Protein AF-A0A433CWS9-F1 (afdb_monomer_lite)

Sequence (230 aa):
MAASTSSQQPSAPAFSLLNARRPSETFERGSFDNNIDDYREEPTAFSFIAPYENLNWWEKSYIVDWLVGIVLLALGSIIQNIPPPERDFDAKDLDISHPKRGSSVPGSLLWFLATVIPIGVFVLYNFFDTIGKCIYTRERIERNKLFGLRTHDLHNACLGWFVSITLTKVITNTFKVAVGRMRPDFLDRCKLSLITQYCTGDESAIIDGRKSFPSDGIRRFHVPRSLSRD

pLDDT: mean 71.61, std 19.96, range [29.62, 96.5]

InterPro domains:
  IPR036938 Phosphatidic acid phosphatase type 2/haloperoxidase superfamily [SSF48317] (110-216)
  IPR043216 Phosphatidic acid phosphatases-like [PTHR10165] (60-215)

Secondary structure (DSSP, 8-state):
--------------------------------------------TT--S---TT--TT-HHHHHHHHHHHHHHHHHHHHHHSPPPP----TT-GGG-PPPPPPSS-HHHHHHHHHHHHHHHHHHHHHHHHHHHHHH--S---HHHHHHHHHHHHHHHHHHHHHHHHHHHHHHHHHHHHH-PPPTTHHHHHTB-TTT--B-S-HHHHHHHT--TT----------GGGS--

Foldseek 3Di:
DDDDDDDDDDDDDDDDDDDDDDDDDDDPPDDDPPDPPDDDDDPPVPPPPPPCPPPPLDDVVLVVLVVLLVVLLVLLVVLLPDQADDDDDDPPDQQQADADDDDPDDPVNVVVCLPCVQLVVLVVVLVVVVVVCVVPDPDPDVVVVVVSVSVSVSSVSVSVSSSVVSNVSNVLSCCQRVVQDFHSNQCNQQVADPVPRGRPHDPVSNSVRRRCPPPDDPPPPPPPPPPPPD

Radius of gyration: 42.51 Å; chains: 1; bounding box: 126×57×119 Å

Organism: NCBI:txid994334

Structure (mmCIF, N/CA/C/O backbone):
data_AF-A0A433CWS9-F1
#
_entry.id   AF-A0A433CWS9-F1
#
loop_
_atom_site.group_PDB
_atom_site.id
_atom_site.type_symbol
_atom_site.label_atom_id
_atom_site.label_alt_id
_atom_site.label_comp_id
_atom_site.label_asym_id
_atom_site.label_entity_id
_atom_site.label_seq_id
_atom_site.pdbx_PDB_ins_code
_atom_site.Cartn_x
_atom_site.Cartn_y
_atom_site.Cartn_z
_atom_site.occupancy
_atom_site.B_iso_or_equiv
_atom_site.auth_seq_id
_atom_site.auth_comp_id
_atom_site.auth_asym_id
_atom_site.auth_atom_id
_atom_site.pdbx_PDB_model_num
ATOM 1 N N . MET A 1 1 ? 100.193 -43.729 -72.784 1.00 38.16 1 MET A N 1
ATOM 2 C CA . MET A 1 1 ? 100.840 -42.404 -72.870 1.00 38.16 1 MET A CA 1
ATOM 3 C C . MET A 1 1 ? 100.519 -41.658 -71.581 1.00 38.16 1 MET A C 1
ATOM 5 O O . MET A 1 1 ? 99.341 -41.466 -71.337 1.00 38.16 1 MET A O 1
ATOM 9 N N . ALA A 1 2 ? 101.560 -41.396 -70.769 1.00 37.97 2 ALA A N 1
ATOM 10 C CA . ALA A 1 2 ? 101.657 -40.553 -69.553 1.00 37.97 2 ALA A CA 1
ATOM 11 C C . ALA A 1 2 ? 100.468 -40.601 -68.558 1.00 37.97 2 ALA A C 1
ATOM 13 O O . ALA A 1 2 ? 99.414 -40.062 -68.851 1.00 37.97 2 ALA A O 1
ATOM 14 N N . ALA A 1 3 ? 100.485 -41.249 -67.388 1.00 29.66 3 ALA A N 1
ATOM 15 C CA . ALA A 1 3 ? 101.465 -41.350 -66.295 1.00 29.66 3 ALA A CA 1
ATOM 16 C C . ALA A 1 3 ? 101.879 -40.004 -65.662 1.00 29.66 3 ALA A C 1
ATOM 18 O O . ALA A 1 3 ? 102.861 -39.400 -66.082 1.00 29.66 3 ALA A O 1
ATOM 19 N N . SER A 1 4 ? 101.182 -39.610 -64.590 1.00 34.72 4 SER A N 1
ATOM 20 C CA . SER A 1 4 ? 101.791 -38.987 -63.406 1.00 34.72 4 SER A CA 1
ATOM 21 C C . SER A 1 4 ? 100.910 -39.191 -62.161 1.00 34.72 4 SER A C 1
ATOM 23 O O . SER A 1 4 ? 99.709 -38.939 -62.145 1.00 34.72 4 SER A O 1
ATOM 25 N N . THR A 1 5 ? 101.552 -39.731 -61.130 1.00 33.78 5 THR A N 1
ATOM 26 C CA . THR A 1 5 ? 101.073 -40.135 -59.799 1.00 33.78 5 THR A CA 1
ATOM 27 C C . THR A 1 5 ? 101.690 -39.238 -58.726 1.00 33.78 5 THR A C 1
ATOM 29 O O . THR A 1 5 ? 102.865 -38.908 -58.860 1.00 33.78 5 THR A O 1
ATOM 32 N N . SER A 1 6 ? 100.955 -38.938 -57.645 1.00 31.03 6 SER A N 1
ATOM 33 C CA . SER A 1 6 ? 101.435 -38.587 -56.279 1.00 31.03 6 SER A CA 1
ATOM 34 C C . SER A 1 6 ? 100.209 -38.098 -55.473 1.00 31.03 6 SER A C 1
ATOM 36 O O . SER A 1 6 ? 99.567 -37.144 -55.892 1.00 31.03 6 SER A O 1
ATOM 38 N N . SER A 1 7 ? 99.590 -38.840 -54.541 1.00 32.81 7 SER A N 1
ATOM 39 C CA . SER A 1 7 ? 99.961 -39.268 -53.170 1.00 32.81 7 SER A CA 1
ATOM 40 C C . SER A 1 7 ? 100.194 -38.137 -52.149 1.00 32.81 7 SER A C 1
ATOM 42 O O . SER A 1 7 ? 101.249 -37.520 -52.198 1.00 32.81 7 SER A O 1
ATOM 44 N N . GLN A 1 8 ? 99.262 -37.954 -51.191 1.00 32.00 8 GLN A N 1
ATOM 45 C CA . GLN A 1 8 ? 99.454 -37.944 -49.711 1.00 32.00 8 GLN A CA 1
ATOM 46 C C . GLN A 1 8 ? 98.464 -37.041 -48.929 1.00 32.00 8 GLN A C 1
ATOM 48 O O . GLN A 1 8 ? 98.416 -35.830 -49.101 1.00 32.00 8 GLN A O 1
ATOM 53 N N . GLN A 1 9 ? 97.729 -37.667 -47.999 1.00 29.62 9 GLN A N 1
ATOM 54 C CA . GLN A 1 9 ? 97.195 -37.113 -46.729 1.00 29.62 9 GLN A CA 1
ATOM 55 C C . GLN A 1 9 ? 98.333 -37.216 -45.665 1.00 29.62 9 GLN A C 1
ATOM 57 O O . GLN A 1 9 ? 99.247 -37.998 -45.946 1.00 29.62 9 GLN A O 1
ATOM 62 N N . PRO A 1 10 ? 98.337 -36.587 -44.452 1.00 40.38 10 PRO A N 1
ATOM 63 C CA . PRO A 1 10 ? 97.220 -36.001 -43.685 1.00 40.38 10 PRO A CA 1
ATOM 64 C C . PRO A 1 10 ? 97.525 -34.710 -42.865 1.00 40.38 10 PRO A C 1
ATOM 66 O O . PRO A 1 10 ? 98.673 -34.336 -42.663 1.00 40.38 10 PRO A O 1
ATOM 69 N N . SER A 1 11 ? 96.493 -34.056 -42.311 1.00 32.41 11 SER A N 1
ATOM 70 C CA . SER A 1 11 ? 96.473 -33.479 -40.940 1.00 32.41 11 SER A CA 1
ATOM 71 C C . SER A 1 11 ? 95.182 -32.684 -40.693 1.00 32.41 11 SER A C 1
ATOM 73 O O . SER A 1 11 ? 94.829 -31.785 -41.448 1.00 32.41 11 SER A O 1
ATOM 75 N N . ALA A 1 12 ? 94.460 -33.040 -39.629 1.00 31.33 12 ALA A N 1
ATOM 76 C CA . ALA A 1 12 ? 93.429 -32.198 -39.018 1.00 31.33 12 ALA A CA 1
ATOM 77 C C . ALA A 1 12 ? 94.112 -31.036 -38.255 1.00 31.33 12 ALA A C 1
ATOM 79 O O . ALA A 1 12 ? 95.238 -31.227 -37.788 1.00 31.33 12 ALA A O 1
ATOM 80 N N . PRO A 1 13 ? 93.467 -29.863 -38.093 1.00 38.34 13 PRO A N 1
ATOM 81 C CA . PRO A 1 13 ? 92.487 -29.735 -37.014 1.00 38.34 13 PRO A CA 1
ATOM 82 C C . PRO A 1 13 ? 91.227 -28.909 -37.351 1.00 38.34 13 PRO A C 1
ATOM 84 O O . PRO A 1 13 ? 91.262 -27.903 -38.044 1.00 38.34 13 PRO A O 1
ATOM 87 N N . ALA A 1 14 ? 90.121 -29.400 -36.791 1.00 33.66 14 ALA A N 1
ATOM 88 C CA . ALA A 1 14 ? 89.083 -28.715 -36.020 1.00 33.66 14 ALA A CA 1
ATOM 89 C C . ALA A 1 14 ? 88.523 -27.330 -36.435 1.00 33.66 14 ALA A C 1
ATOM 91 O O . ALA A 1 14 ? 89.229 -26.338 -36.560 1.00 33.66 14 ALA A O 1
ATOM 92 N N . PHE A 1 15 ? 87.183 -27.291 -36.389 1.00 34.28 15 PHE A N 1
ATOM 93 C CA . PHE A 1 15 ? 86.284 -26.139 -36.258 1.00 34.28 15 PHE A CA 1
ATOM 94 C C . PHE A 1 15 ? 86.061 -25.256 -37.489 1.00 34.28 15 PHE A C 1
ATOM 96 O O . PHE A 1 15 ? 86.734 -24.253 -37.686 1.00 34.28 15 PHE A O 1
ATOM 103 N N . SER A 1 16 ? 84.980 -25.546 -38.223 1.00 36.97 16 SER A N 1
ATOM 104 C CA . SER A 1 16 ? 84.007 -24.538 -38.674 1.00 36.97 16 SER A CA 1
ATOM 105 C C . SER A 1 16 ? 82.714 -25.221 -39.124 1.00 36.97 16 SER A C 1
ATOM 107 O O . SER A 1 16 ? 82.711 -26.103 -39.977 1.00 36.97 16 SER A O 1
ATOM 109 N N . LEU A 1 17 ? 81.625 -24.825 -38.473 1.00 48.00 17 LEU A N 1
ATOM 110 C CA . LEU A 1 17 ? 80.242 -25.227 -38.702 1.00 48.00 17 LEU A CA 1
ATOM 111 C C . LEU A 1 17 ? 79.801 -24.863 -40.124 1.00 48.00 17 LEU A C 1
ATOM 113 O O . LEU A 1 17 ? 79.965 -23.705 -40.488 1.00 48.00 17 LEU A O 1
ATOM 117 N N . LEU A 1 18 ? 79.196 -25.796 -40.873 1.00 40.28 18 LEU A N 1
ATOM 118 C CA . LEU A 1 18 ? 78.150 -25.523 -41.876 1.00 40.28 18 LEU A CA 1
ATOM 119 C C . LEU A 1 18 ? 77.613 -26.820 -42.518 1.00 40.28 18 LEU A C 1
ATOM 121 O O . LEU A 1 18 ? 78.354 -27.608 -43.092 1.00 40.28 18 LEU A O 1
ATOM 125 N N . ASN A 1 19 ? 76.286 -26.965 -42.455 1.00 41.25 19 ASN A N 1
ATOM 126 C CA . ASN A 1 19 ? 75.398 -27.641 -43.409 1.00 41.25 19 ASN A CA 1
ATOM 127 C C . ASN A 1 19 ? 75.649 -29.107 -43.829 1.00 41.25 19 ASN A C 1
ATOM 129 O O . ASN A 1 19 ? 76.306 -29.394 -44.826 1.00 41.25 19 ASN A O 1
ATOM 133 N N . ALA A 1 20 ? 74.877 -30.014 -43.218 1.00 35.31 20 ALA A N 1
ATOM 134 C CA . ALA A 1 20 ? 74.312 -31.192 -43.887 1.00 35.31 20 ALA A CA 1
ATOM 135 C C . ALA A 1 20 ? 72.903 -31.456 -43.305 1.00 35.31 20 ALA A C 1
ATOM 137 O O . ALA A 1 20 ? 72.762 -31.743 -42.124 1.00 35.31 20 ALA A O 1
ATOM 138 N N . ARG A 1 21 ? 71.833 -31.097 -44.026 1.00 36.31 21 ARG A N 1
ATOM 139 C CA . ARG A 1 21 ? 71.090 -31.910 -45.013 1.00 36.31 21 ARG A CA 1
ATOM 140 C C . ARG A 1 21 ? 69.919 -32.683 -44.372 1.00 36.31 21 ARG A C 1
ATOM 142 O O . ARG A 1 21 ? 70.131 -33.699 -43.722 1.00 36.31 21 ARG A O 1
ATOM 149 N N . ARG A 1 22 ? 68.679 -32.289 -44.694 1.00 34.53 22 ARG A N 1
ATOM 150 C CA . ARG A 1 22 ? 67.635 -33.230 -45.147 1.00 34.53 22 ARG A CA 1
ATOM 151 C C . ARG A 1 22 ? 66.573 -32.516 -46.009 1.00 34.53 22 ARG A C 1
ATOM 153 O O . ARG A 1 22 ? 66.332 -31.333 -45.784 1.00 34.53 22 ARG A O 1
ATOM 160 N N . PRO A 1 23 ? 66.026 -33.200 -47.029 1.00 35.81 23 PRO A N 1
ATOM 161 C CA . PRO A 1 23 ? 65.180 -32.618 -48.065 1.00 35.81 23 PRO A CA 1
ATOM 162 C C . PRO A 1 23 ? 63.754 -32.410 -47.547 1.00 35.81 23 PRO A C 1
ATOM 164 O O . PRO A 1 23 ? 63.220 -33.260 -46.838 1.00 35.81 23 PRO A O 1
ATOM 167 N N . SER A 1 24 ? 63.144 -31.281 -47.900 1.00 39.00 24 SER A N 1
ATOM 168 C CA . SER A 1 24 ? 61.727 -31.018 -47.656 1.00 39.00 24 SER A CA 1
ATOM 169 C C . SER A 1 24 ? 60.891 -31.847 -48.627 1.00 39.00 24 SER A C 1
ATOM 171 O O . SER A 1 24 ? 60.864 -31.557 -49.824 1.00 39.00 24 SER A O 1
ATOM 173 N N . GLU A 1 25 ? 60.230 -32.879 -48.113 1.00 39.88 25 GLU A N 1
ATOM 174 C CA . GLU A 1 25 ? 59.147 -33.555 -48.818 1.00 39.88 25 GLU A CA 1
ATOM 175 C C . GLU A 1 25 ? 58.009 -32.559 -49.078 1.00 39.88 25 GLU A C 1
ATOM 177 O O . GLU A 1 25 ? 57.522 -31.869 -48.180 1.00 39.88 25 GLU A O 1
ATOM 182 N N . THR A 1 26 ? 57.607 -32.469 -50.340 1.00 40.03 26 THR A N 1
ATOM 183 C CA . THR A 1 26 ? 56.374 -31.834 -50.795 1.00 40.03 26 THR A CA 1
ATOM 184 C C . THR A 1 26 ? 55.184 -32.626 -50.259 1.00 40.03 26 THR A C 1
ATOM 186 O O . THR A 1 26 ? 54.844 -33.673 -50.804 1.00 40.03 26 THR A O 1
ATOM 189 N N . PHE A 1 27 ? 54.565 -32.142 -49.181 1.00 35.34 27 PHE A N 1
ATOM 190 C CA . PHE A 1 27 ? 53.296 -32.667 -48.684 1.00 35.34 27 PHE A CA 1
ATOM 191 C C . PHE A 1 27 ? 52.149 -32.011 -49.460 1.00 35.34 27 PHE A C 1
ATOM 193 O O . PHE A 1 27 ? 51.874 -30.817 -49.316 1.00 35.34 27 PHE A O 1
ATOM 200 N N . GLU A 1 28 ? 51.540 -32.811 -50.332 1.00 43.94 28 GLU A N 1
ATOM 201 C CA . GLU A 1 28 ? 50.282 -32.559 -51.031 1.00 43.94 28 GLU A CA 1
ATOM 202 C C . GLU A 1 28 ? 49.252 -31.911 -50.091 1.00 43.94 28 GLU A C 1
ATOM 204 O O . GLU A 1 28 ? 48.935 -32.431 -49.019 1.00 43.94 28 GLU A O 1
ATOM 209 N N . ARG A 1 29 ? 48.718 -30.753 -50.492 1.00 37.34 29 ARG A N 1
ATOM 210 C CA . ARG A 1 29 ? 47.666 -30.035 -49.768 1.00 37.34 29 ARG A CA 1
ATOM 211 C C . ARG A 1 29 ? 46.344 -30.777 -49.978 1.00 37.34 29 ARG A C 1
ATOM 213 O O . ARG A 1 29 ? 45.546 -30.402 -50.831 1.00 37.34 29 ARG A O 1
ATOM 220 N N . GLY A 1 30 ?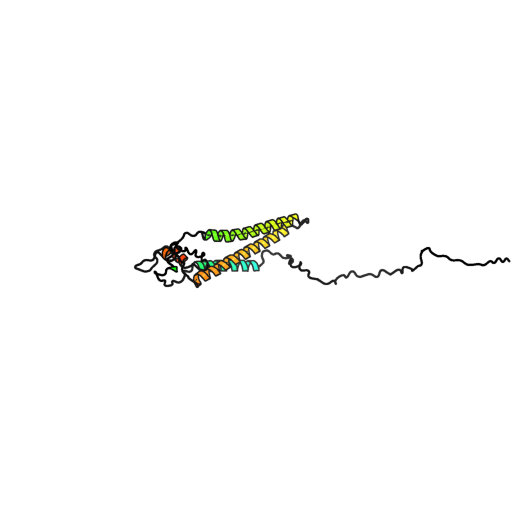 46.146 -31.848 -49.211 1.00 33.56 30 GLY A N 1
ATOM 221 C CA . GLY A 1 30 ? 44.849 -32.490 -49.051 1.00 33.56 30 GLY A CA 1
ATOM 222 C C . GLY A 1 30 ? 43.823 -31.448 -48.611 1.00 33.56 30 GLY A C 1
ATOM 223 O O . GLY A 1 30 ? 44.061 -30.690 -47.670 1.00 33.56 30 GLY A O 1
ATOM 224 N N . SER A 1 31 ? 42.723 -31.372 -49.355 1.00 45.28 31 SER A N 1
ATOM 225 C CA . SER A 1 31 ? 41.547 -30.570 -49.040 1.00 45.28 31 SER A CA 1
ATOM 226 C C . SER A 1 31 ? 41.100 -30.899 -47.613 1.00 45.28 31 SER A C 1
ATOM 228 O O . SER A 1 31 ? 40.671 -32.015 -47.341 1.00 45.28 31 SER A O 1
ATOM 230 N N . PHE A 1 32 ? 41.302 -29.960 -46.688 1.00 39.81 32 PHE A N 1
ATOM 231 C CA . PHE A 1 32 ? 40.793 -30.065 -45.328 1.00 39.81 32 PHE A CA 1
ATOM 232 C C . PHE A 1 32 ? 39.424 -29.400 -45.339 1.00 39.81 32 PHE A C 1
ATOM 234 O O . PHE A 1 32 ? 39.320 -28.184 -45.518 1.00 39.81 32 PHE A O 1
ATOM 241 N N . ASP A 1 33 ? 38.387 -30.226 -45.256 1.00 44.78 33 ASP A N 1
ATOM 242 C CA . ASP A 1 33 ? 37.006 -29.789 -45.136 1.00 44.78 33 ASP A CA 1
ATOM 243 C C . ASP A 1 33 ? 36.881 -28.802 -43.969 1.00 44.78 33 ASP A C 1
ATOM 245 O O . ASP A 1 33 ? 37.243 -29.101 -42.829 1.00 44.78 33 ASP A O 1
ATOM 249 N N . ASN A 1 34 ? 36.368 -27.603 -44.252 1.00 43.31 34 ASN A N 1
ATOM 250 C CA . ASN A 1 34 ? 36.035 -26.605 -43.240 1.00 43.31 34 ASN A CA 1
ATOM 251 C C . ASN A 1 34 ? 34.748 -27.027 -42.520 1.00 43.31 34 ASN A C 1
ATOM 253 O O . ASN A 1 34 ? 33.695 -26.431 -42.725 1.00 43.31 34 ASN A O 1
ATOM 257 N N . ASN A 1 35 ? 34.837 -28.071 -41.702 1.00 42.62 35 ASN A N 1
ATOM 258 C CA . ASN A 1 35 ? 33.802 -28.458 -40.754 1.00 42.62 35 ASN A CA 1
ATOM 259 C C . ASN A 1 35 ? 34.400 -28.351 -39.346 1.00 42.62 35 ASN A C 1
ATOM 261 O O . ASN A 1 35 ? 34.874 -29.324 -38.766 1.00 42.62 35 ASN A O 1
ATOM 265 N N . ILE A 1 36 ? 34.448 -27.119 -38.833 1.00 46.59 36 ILE A N 1
ATOM 266 C CA . 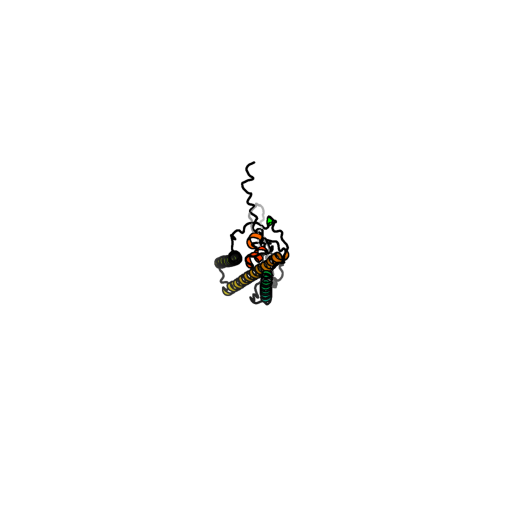ILE A 1 36 ? 34.738 -26.827 -37.424 1.00 46.59 36 ILE A CA 1
ATOM 267 C C . ILE A 1 36 ? 33.385 -26.571 -36.755 1.00 46.59 36 ILE A C 1
ATOM 269 O O . ILE A 1 36 ? 33.050 -25.449 -36.400 1.00 46.59 36 ILE A O 1
ATOM 273 N N . ASP A 1 37 ? 32.610 -27.644 -36.632 1.00 49.09 37 ASP A N 1
ATOM 274 C CA . ASP A 1 37 ? 31.426 -27.744 -35.779 1.00 49.09 37 ASP A CA 1
ATOM 275 C C . ASP A 1 37 ? 31.705 -28.817 -34.714 1.00 49.09 37 ASP A C 1
ATOM 277 O O . ASP A 1 37 ? 31.034 -29.840 -34.686 1.00 49.09 37 ASP A O 1
ATOM 281 N N . ASP A 1 38 ? 32.741 -28.653 -33.881 1.00 49.12 38 ASP A N 1
ATOM 282 C CA . ASP A 1 38 ? 32.867 -29.424 -32.628 1.00 49.12 38 ASP A CA 1
ATOM 283 C C . ASP A 1 38 ? 33.957 -28.861 -31.698 1.00 49.12 38 ASP A C 1
ATOM 285 O O . ASP A 1 38 ? 35.051 -29.410 -31.598 1.00 49.12 38 ASP A O 1
ATOM 289 N N . TYR A 1 39 ? 33.672 -27.766 -30.987 1.00 45.81 39 TYR A N 1
ATOM 290 C CA . TYR A 1 39 ? 34.368 -27.464 -29.728 1.00 45.81 39 TYR A CA 1
ATOM 291 C C . TYR A 1 39 ? 33.386 -26.894 -28.699 1.00 45.81 39 TYR A C 1
ATOM 293 O O . TYR A 1 39 ? 33.289 -25.691 -28.488 1.00 45.81 39 TYR A O 1
ATOM 301 N N . ARG A 1 40 ? 32.648 -27.822 -28.082 1.00 42.03 40 ARG A N 1
ATOM 302 C CA . ARG A 1 40 ? 32.360 -27.910 -26.639 1.00 42.03 40 ARG A CA 1
ATOM 303 C C . ARG A 1 40 ? 32.183 -26.582 -25.883 1.00 42.03 40 ARG A C 1
ATOM 305 O O . ARG A 1 40 ? 33.145 -25.955 -25.449 1.00 42.03 40 ARG A O 1
ATOM 312 N N . GLU A 1 41 ? 30.917 -26.266 -25.628 1.00 49.69 41 GLU A N 1
ATOM 313 C CA . GLU A 1 41 ? 30.448 -25.293 -24.642 1.00 49.69 41 GLU A CA 1
ATOM 314 C C . GLU A 1 41 ? 31.116 -25.482 -23.264 1.00 49.69 41 GLU A C 1
ATOM 316 O O . GLU A 1 41 ? 30.925 -26.502 -22.600 1.00 49.69 41 GLU A O 1
ATOM 321 N N . GLU A 1 42 ? 31.844 -24.468 -22.793 1.00 42.94 42 GLU A N 1
ATOM 322 C CA . GLU A 1 42 ? 31.930 -24.166 -21.361 1.00 42.94 42 GLU A CA 1
ATOM 323 C C . GLU A 1 42 ? 30.973 -22.998 -21.077 1.00 42.94 42 GLU A C 1
ATOM 325 O O . GLU A 1 42 ? 31.197 -21.894 -21.588 1.00 42.94 42 GLU A O 1
ATOM 330 N N . PRO A 1 43 ? 29.921 -23.176 -20.255 1.00 45.81 43 PRO A N 1
ATOM 331 C CA . PRO A 1 43 ? 29.086 -22.069 -19.825 1.00 45.81 43 PRO A CA 1
ATOM 332 C C . PRO A 1 43 ? 29.849 -21.286 -18.752 1.00 45.81 43 PRO A C 1
ATOM 334 O O . PRO A 1 43 ? 29.622 -21.433 -17.551 1.00 45.81 43 PRO A O 1
ATOM 337 N N . THR A 1 44 ? 30.787 -20.438 -19.178 1.00 45.44 44 THR A N 1
ATOM 338 C CA . THR A 1 44 ? 31.241 -19.340 -18.323 1.00 45.44 44 THR A CA 1
ATOM 339 C C . THR A 1 44 ? 30.012 -18.493 -18.003 1.00 45.44 44 THR A C 1
ATOM 341 O O . THR A 1 44 ? 29.192 -18.214 -18.876 1.00 45.44 44 THR A O 1
ATOM 344 N N . ALA A 1 45 ? 29.840 -18.160 -16.725 1.00 46.47 45 ALA A N 1
ATOM 345 C CA . ALA A 1 45 ? 28.628 -17.648 -16.080 1.00 46.47 45 ALA A CA 1
ATOM 346 C C . ALA A 1 45 ? 28.103 -16.273 -16.578 1.00 46.47 45 ALA A C 1
ATOM 348 O O . ALA A 1 45 ? 27.450 -15.543 -15.835 1.00 46.47 45 ALA A O 1
ATOM 349 N N . PHE A 1 46 ? 28.386 -15.901 -17.826 1.00 46.59 46 PHE A N 1
ATOM 350 C CA . PHE A 1 46 ? 28.084 -14.625 -18.462 1.00 46.59 46 PHE A CA 1
ATOM 351 C C . PHE A 1 46 ? 26.981 -14.708 -19.540 1.00 46.59 46 PHE A C 1
ATOM 353 O O . PHE A 1 46 ? 26.679 -13.715 -20.192 1.00 46.59 46 PHE A O 1
ATOM 360 N N . SER A 1 47 ? 26.326 -15.859 -19.720 1.00 45.53 47 SER A N 1
ATOM 361 C CA . SER A 1 47 ? 25.203 -16.019 -20.663 1.00 45.53 47 SER A CA 1
ATOM 362 C C . SER A 1 47 ? 23.809 -15.929 -20.024 1.00 45.53 47 SER A C 1
ATOM 364 O O . SER A 1 47 ? 22.815 -16.213 -20.685 1.00 45.53 47 SER A O 1
ATOM 366 N N . PHE A 1 48 ? 23.678 -15.462 -18.774 1.00 47.34 48 PHE A N 1
ATOM 367 C CA . PHE A 1 48 ? 22.356 -15.240 -18.153 1.00 47.34 48 PHE A CA 1
ATOM 368 C C . PHE A 1 48 ? 21.568 -14.064 -18.772 1.00 47.34 48 PHE A C 1
ATOM 370 O O . PHE A 1 48 ? 20.451 -13.759 -18.359 1.00 47.34 48 PHE A O 1
ATOM 377 N N . ILE A 1 49 ? 22.116 -13.388 -19.781 1.00 51.47 49 ILE A N 1
ATOM 378 C CA . ILE A 1 49 ? 21.369 -12.399 -20.552 1.00 51.47 49 ILE A CA 1
ATOM 379 C C . ILE A 1 49 ? 20.548 -13.167 -21.589 1.00 51.47 49 ILE A C 1
ATOM 381 O O . ILE A 1 49 ? 21.018 -13.441 -22.692 1.00 51.47 49 ILE A O 1
ATOM 385 N N . ALA A 1 50 ? 19.329 -13.551 -21.206 1.00 51.03 50 ALA A N 1
ATOM 386 C CA . ALA A 1 50 ? 18.356 -14.136 -22.119 1.00 51.03 50 ALA A CA 1
ATOM 387 C C . ALA A 1 50 ? 18.259 -13.283 -23.406 1.00 51.03 50 ALA A C 1
ATOM 389 O O . ALA A 1 50 ? 18.154 -12.055 -23.309 1.00 51.03 50 ALA A O 1
ATOM 390 N N . PRO A 1 51 ? 18.289 -13.886 -24.610 1.00 49.34 51 PRO A N 1
ATOM 391 C CA . PRO A 1 51 ? 18.142 -13.139 -25.850 1.00 49.34 51 PRO A CA 1
ATOM 392 C C . PRO A 1 51 ? 16.740 -12.523 -25.899 1.00 49.34 51 PRO A C 1
ATOM 394 O O . PRO A 1 51 ? 15.736 -13.220 -26.031 1.00 49.34 51 PRO A O 1
ATOM 397 N N . TYR A 1 52 ? 16.664 -11.197 -25.787 1.00 57.56 52 TYR A N 1
ATOM 398 C CA . TYR A 1 52 ? 15.439 -10.391 -25.883 1.00 57.56 52 TYR A CA 1
ATOM 399 C C . TYR A 1 52 ? 14.881 -10.333 -27.320 1.00 57.56 52 TYR A C 1
ATOM 401 O O . TYR A 1 52 ? 14.540 -9.261 -27.823 1.00 57.56 52 TYR A O 1
ATOM 409 N N . GLU A 1 53 ? 14.864 -11.453 -28.039 1.00 58.47 53 GLU A N 1
ATOM 410 C CA . GLU A 1 53 ? 14.558 -11.469 -29.473 1.00 58.47 53 GLU A CA 1
ATOM 411 C C . GLU A 1 53 ? 13.066 -11.289 -29.771 1.00 58.47 53 GLU A C 1
ATOM 413 O O . GLU A 1 53 ? 12.723 -10.858 -30.865 1.00 58.47 53 GLU A O 1
ATOM 418 N N . ASN A 1 54 ? 12.191 -11.476 -28.777 1.00 55.09 54 ASN A N 1
ATOM 419 C CA . ASN A 1 54 ? 10.748 -11.256 -28.900 1.00 55.09 54 ASN A CA 1
ATOM 420 C C . ASN A 1 54 ? 10.199 -10.464 -27.705 1.00 55.09 54 ASN A C 1
ATOM 422 O O . ASN A 1 54 ? 9.372 -10.954 -26.943 1.00 55.09 54 ASN A O 1
ATOM 426 N N . LEU A 1 55 ? 10.676 -9.231 -27.514 1.00 60.06 55 LEU A N 1
ATOM 427 C CA . LEU A 1 55 ? 10.193 -8.336 -26.458 1.00 60.06 55 LEU A CA 1
ATOM 428 C C . LEU A 1 55 ? 8.832 -7.723 -26.833 1.00 60.06 55 LEU A C 1
ATOM 430 O O . LEU A 1 55 ? 8.702 -6.522 -27.079 1.00 60.06 55 LEU A O 1
ATOM 434 N N . ASN A 1 56 ? 7.796 -8.553 -26.908 1.00 64.06 56 ASN A N 1
ATOM 435 C CA . ASN A 1 56 ? 6.438 -8.049 -27.011 1.00 64.06 56 ASN A CA 1
ATOM 436 C C . ASN A 1 56 ? 6.088 -7.433 -25.655 1.00 64.06 56 ASN A C 1
ATOM 438 O O . ASN A 1 56 ? 5.786 -8.133 -24.699 1.00 64.06 56 ASN A O 1
ATOM 442 N N . TRP A 1 57 ? 6.090 -6.105 -25.559 1.00 64.62 57 TRP A N 1
ATOM 443 C CA . TRP A 1 57 ? 5.681 -5.369 -24.351 1.00 64.62 57 TRP A CA 1
ATOM 444 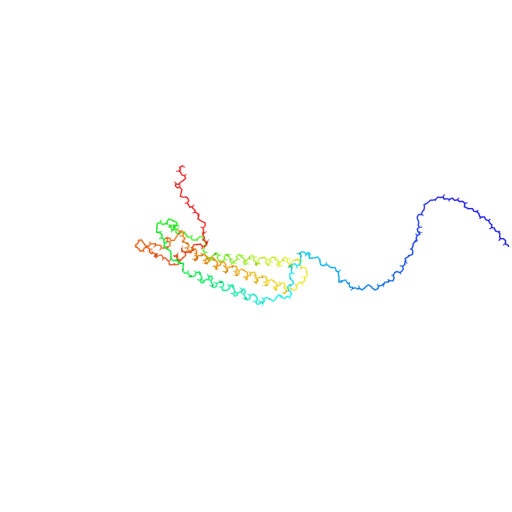C C . TRP A 1 57 ? 4.230 -5.656 -23.894 1.00 64.62 57 TRP A C 1
ATOM 446 O O . TRP A 1 57 ? 3.783 -5.130 -22.881 1.00 64.62 57 TRP A O 1
ATOM 456 N N . TRP A 1 58 ? 3.497 -6.479 -24.654 1.00 61.97 58 TRP A N 1
ATOM 457 C CA . TRP A 1 58 ? 2.090 -6.821 -24.487 1.00 61.97 58 TRP A CA 1
ATOM 458 C C . TRP A 1 58 ? 1.858 -8.339 -24.513 1.00 61.97 58 TRP A C 1
ATOM 460 O O . TRP A 1 58 ? 1.010 -8.857 -25.245 1.00 61.97 58 TRP A O 1
ATOM 470 N N . GLU A 1 59 ? 2.642 -9.092 -23.746 1.00 75.31 59 GLU A N 1
ATOM 471 C CA . GLU A 1 59 ? 2.308 -10.487 -23.468 1.00 75.31 59 GLU A CA 1
ATOM 472 C C . GLU A 1 59 ? 1.067 -10.585 -22.571 1.00 75.31 59 GLU A C 1
ATOM 474 O O . GLU A 1 59 ? 0.826 -9.766 -21.683 1.00 75.31 59 GLU A O 1
ATOM 479 N N . LYS A 1 60 ? 0.251 -11.620 -22.801 1.00 77.56 60 LYS A N 1
ATOM 480 C CA . LYS A 1 60 ? -0.993 -11.858 -22.047 1.00 77.56 60 LYS A CA 1
ATOM 481 C C . LYS A 1 60 ? -0.746 -12.051 -20.544 1.00 77.56 60 LYS A C 1
ATOM 483 O O . LYS A 1 60 ? -1.657 -11.812 -19.758 1.00 77.56 60 LYS A O 1
ATOM 488 N N . SER A 1 61 ? 0.463 -12.460 -20.158 1.00 83.06 61 SER A N 1
ATOM 489 C CA . SER A 1 61 ? 0.925 -12.578 -18.770 1.00 83.06 61 SER A CA 1
ATOM 490 C C . SER A 1 61 ? 0.792 -11.256 -18.010 1.00 83.06 61 SER A C 1
ATOM 492 O O . SER A 1 61 ? 0.184 -11.232 -16.945 1.00 83.06 61 SER A O 1
ATOM 494 N N . TYR A 1 62 ? 1.219 -10.138 -18.605 1.00 84.19 62 TYR A N 1
ATOM 495 C CA . TYR A 1 62 ? 1.139 -8.821 -17.963 1.00 84.19 62 TYR A CA 1
ATOM 496 C C . TYR A 1 62 ? -0.301 -8.390 -17.685 1.00 84.19 62 TYR A C 1
ATOM 498 O O . TYR A 1 62 ? -0.582 -7.766 -16.665 1.00 84.19 62 TYR A O 1
ATOM 506 N N . ILE A 1 63 ? -1.240 -8.748 -18.567 1.00 86.94 63 ILE A N 1
ATOM 507 C CA . ILE A 1 63 ? -2.666 -8.471 -18.353 1.00 86.94 63 ILE A CA 1
ATOM 508 C C . ILE A 1 63 ? -3.161 -9.215 -17.110 1.00 86.94 63 ILE A C 1
ATOM 510 O O . ILE A 1 63 ? -3.885 -8.634 -16.304 1.00 86.94 63 ILE A O 1
ATOM 514 N N . VAL A 1 64 ? -2.757 -10.476 -16.934 1.00 90.25 64 VAL A N 1
ATOM 515 C CA . VAL A 1 64 ? -3.108 -11.261 -15.743 1.00 90.25 64 VAL A CA 1
ATOM 516 C C . VAL A 1 64 ? -2.541 -10.606 -14.487 1.00 90.25 64 VAL A C 1
ATOM 518 O O . VAL A 1 64 ? -3.281 -10.440 -13.522 1.00 90.25 64 VAL A O 1
ATOM 521 N N . ASP A 1 65 ? -1.290 -10.153 -14.506 1.00 90.75 65 ASP A N 1
ATOM 522 C CA . ASP A 1 65 ? -0.671 -9.501 -13.348 1.00 90.75 65 ASP A CA 1
ATOM 523 C C . ASP A 1 65 ? -1.357 -8.177 -12.974 1.00 90.75 65 ASP A C 1
ATOM 525 O O . ASP A 1 65 ? -1.623 -7.917 -11.796 1.00 90.75 65 ASP A O 1
ATOM 529 N N . TRP A 1 66 ? -1.722 -7.357 -13.966 1.00 92.56 66 TRP A N 1
ATOM 530 C CA . TRP A 1 66 ? -2.519 -6.148 -13.740 1.00 92.56 66 TRP A CA 1
ATOM 531 C C . TRP A 1 66 ? -3.893 -6.474 -13.157 1.00 92.56 66 TRP A C 1
ATOM 533 O O . TRP A 1 66 ? -4.322 -5.823 -12.203 1.00 92.56 66 TRP A O 1
ATOM 543 N N . LEU A 1 67 ? -4.574 -7.491 -13.694 1.00 94.50 67 LEU A N 1
ATOM 544 C CA . LEU A 1 67 ? -5.862 -7.946 -13.174 1.00 94.50 67 LEU A CA 1
ATOM 545 C C . LEU A 1 67 ? -5.737 -8.427 -11.727 1.00 94.50 67 LEU A C 1
ATOM 547 O O . LEU A 1 67 ? -6.534 -8.015 -10.886 1.00 94.50 67 LEU A O 1
ATOM 551 N N . VAL A 1 68 ? -4.722 -9.234 -11.412 1.00 94.50 68 VAL A N 1
ATOM 552 C CA . VAL A 1 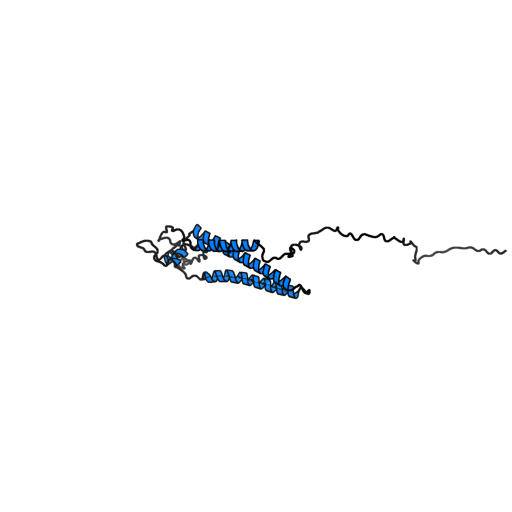68 ? -4.442 -9.691 -10.044 1.00 94.50 68 VAL A CA 1
ATOM 553 C C . VAL A 1 68 ? -4.194 -8.497 -9.126 1.00 94.50 68 VAL A C 1
ATOM 555 O O . VAL A 1 68 ? -4.821 -8.406 -8.073 1.00 94.50 68 VAL A O 1
ATOM 558 N N . GLY A 1 69 ? -3.356 -7.540 -9.529 1.00 95.25 69 GLY A N 1
ATOM 559 C CA . GLY A 1 69 ? -3.100 -6.329 -8.748 1.00 95.25 69 GLY A CA 1
ATOM 560 C C . GLY A 1 69 ? -4.363 -5.489 -8.508 1.00 95.25 69 GLY A C 1
ATOM 561 O O . GLY A 1 69 ? -4.590 -5.023 -7.391 1.00 95.25 69 GLY A O 1
ATOM 562 N N . ILE A 1 70 ? -5.236 -5.340 -9.512 1.00 96.12 70 ILE A N 1
ATOM 563 C CA . ILE A 1 70 ? -6.523 -4.633 -9.381 1.00 96.12 70 ILE A CA 1
ATOM 564 C C . ILE A 1 70 ? -7.463 -5.375 -8.426 1.00 96.12 70 ILE A C 1
ATOM 566 O O . ILE A 1 70 ? -8.091 -4.748 -7.572 1.00 96.12 70 ILE A O 1
ATOM 570 N N . VAL A 1 71 ? -7.543 -6.703 -8.527 1.00 96.50 71 VAL A N 1
ATOM 571 C CA . VAL A 1 71 ? -8.352 -7.531 -7.622 1.00 96.50 71 VAL A CA 1
ATOM 572 C C . VAL A 1 71 ? -7.836 -7.417 -6.188 1.00 96.50 71 VAL A C 1
ATOM 574 O O . VAL A 1 71 ? -8.628 -7.179 -5.277 1.00 96.50 71 VAL A O 1
ATOM 577 N N . LEU A 1 72 ? -6.520 -7.497 -5.971 1.00 96.06 72 LEU A N 1
ATOM 578 C CA . LEU A 1 72 ? -5.908 -7.291 -4.656 1.00 96.06 72 LEU A CA 1
ATOM 579 C C . LEU A 1 72 ? -6.180 -5.881 -4.122 1.00 96.06 72 LEU A C 1
ATOM 581 O O . LEU A 1 72 ? -6.509 -5.721 -2.946 1.00 96.06 72 LEU A O 1
ATOM 585 N N . LEU A 1 73 ? -6.110 -4.855 -4.972 1.00 95.12 73 LEU A N 1
ATOM 586 C CA . LEU A 1 73 ? -6.442 -3.485 -4.587 1.00 95.12 73 LEU A CA 1
ATOM 587 C C . LEU A 1 73 ? -7.910 -3.359 -4.156 1.00 95.12 73 LEU A C 1
ATOM 589 O O . LEU A 1 73 ? -8.192 -2.720 -3.135 1.00 95.12 73 LEU A O 1
ATOM 593 N N . ALA A 1 74 ? -8.834 -3.961 -4.906 1.00 95.69 74 ALA A N 1
ATOM 594 C CA . ALA A 1 74 ? -10.258 -3.966 -4.591 1.00 95.69 74 ALA A CA 1
ATOM 595 C C . ALA A 1 74 ? -10.521 -4.696 -3.268 1.00 95.69 74 ALA A C 1
ATOM 597 O O . ALA A 1 74 ? -11.106 -4.110 -2.357 1.00 95.69 74 ALA A O 1
ATOM 598 N N . LEU A 1 75 ? -9.998 -5.916 -3.111 1.00 95.81 75 LEU A N 1
ATOM 599 C CA . LEU A 1 75 ? -10.095 -6.704 -1.880 1.00 95.81 75 LEU A CA 1
ATOM 600 C C . LEU A 1 75 ? -9.534 -5.942 -0.678 1.00 95.81 75 LEU A C 1
ATOM 602 O O . LEU A 1 75 ? -10.215 -5.782 0.332 1.00 95.81 75 LEU A O 1
ATOM 606 N N . GLY A 1 76 ? -8.323 -5.397 -0.795 1.00 93.56 76 GLY A N 1
ATOM 607 C CA . GLY A 1 76 ? -7.691 -4.635 0.278 1.00 93.56 76 GLY A CA 1
ATOM 608 C C . GLY A 1 76 ? -8.480 -3.382 0.662 1.00 93.56 76 GLY A C 1
ATOM 609 O O . GLY A 1 76 ? -8.477 -2.999 1.831 1.00 93.56 76 GLY A O 1
ATOM 610 N N . SER A 1 77 ? -9.173 -2.753 -0.291 1.00 92.19 77 SER A N 1
ATOM 611 C CA . SER A 1 77 ? -10.027 -1.582 -0.046 1.00 92.19 77 SER A CA 1
ATOM 612 C C . SER A 1 77 ? -11.373 -1.963 0.576 1.00 92.19 77 SER A C 1
ATOM 614 O O . SER A 1 77 ? -11.844 -1.259 1.464 1.00 92.19 77 SER A O 1
ATOM 616 N N . ILE A 1 78 ? -11.955 -3.099 0.182 1.00 93.25 78 ILE A N 1
ATOM 617 C CA . ILE A 1 78 ? -13.157 -3.651 0.818 1.00 93.25 78 ILE A CA 1
ATOM 618 C C . ILE A 1 78 ? -12.852 -3.980 2.281 1.00 93.25 78 ILE A C 1
ATOM 620 O O . ILE A 1 78 ? -13.531 -3.467 3.165 1.00 93.25 78 ILE A O 1
ATOM 624 N N . ILE A 1 79 ? -11.780 -4.738 2.552 1.00 90.69 79 ILE A N 1
ATOM 625 C CA . ILE A 1 79 ? -11.379 -5.125 3.918 1.00 90.69 79 ILE A CA 1
ATOM 626 C C . ILE A 1 79 ? -11.126 -3.891 4.792 1.00 90.69 79 ILE A C 1
ATOM 628 O O . ILE A 1 79 ? -11.494 -3.871 5.964 1.00 90.69 79 ILE A O 1
ATOM 632 N N . GLN A 1 80 ? -10.544 -2.828 4.228 1.00 87.50 80 GLN A N 1
ATOM 633 C CA . GLN A 1 80 ? -10.310 -1.579 4.955 1.00 87.50 80 GLN A CA 1
ATOM 634 C C . GLN A 1 80 ? -11.603 -0.967 5.514 1.00 87.50 80 GLN A C 1
ATOM 636 O O . GLN A 1 80 ? -11.586 -0.431 6.626 1.00 87.50 80 GLN A O 1
ATOM 641 N N . ASN A 1 81 ? -12.702 -1.071 4.764 1.00 86.75 81 ASN A N 1
ATOM 642 C CA . ASN A 1 81 ? -14.000 -0.498 5.111 1.00 86.75 81 ASN A CA 1
ATOM 643 C C . ASN A 1 81 ? -14.855 -1.417 5.992 1.00 86.75 81 ASN A C 1
ATOM 645 O O . ASN A 1 81 ? -15.858 -0.962 6.533 1.00 86.75 81 ASN A O 1
ATOM 649 N N . ILE A 1 82 ? -14.461 -2.679 6.187 1.00 86.19 82 ILE A N 1
ATOM 650 C CA . ILE A 1 82 ? -15.166 -3.578 7.105 1.00 86.19 82 ILE A CA 1
ATOM 651 C C . ILE A 1 82 ? -15.011 -3.038 8.541 1.00 86.19 82 ILE A C 1
ATOM 653 O O . ILE A 1 82 ? -13.877 -2.761 8.974 1.00 86.19 82 ILE A O 1
ATOM 657 N N . PRO A 1 83 ? -16.114 -2.839 9.288 1.00 81.31 83 PRO A N 1
ATOM 658 C CA . PRO A 1 83 ? -16.041 -2.445 10.686 1.00 81.31 83 PRO A CA 1
ATOM 659 C C . PRO A 1 83 ? -15.404 -3.580 11.505 1.00 81.31 83 PRO A C 1
ATOM 661 O O . PRO A 1 83 ? -15.720 -4.751 11.287 1.00 81.31 83 PRO A O 1
ATOM 664 N N . PRO A 1 84 ? -14.475 -3.263 12.420 1.00 78.75 84 PRO A N 1
ATOM 665 C CA . PRO A 1 84 ? -13.868 -4.276 13.270 1.00 78.75 84 PRO A CA 1
ATOM 666 C C . PRO A 1 84 ? -14.919 -4.812 14.257 1.00 78.75 84 PRO A C 1
ATOM 668 O O . PRO A 1 84 ? -15.788 -4.040 14.677 1.00 78.75 84 PRO A O 1
ATOM 671 N N . PRO A 1 85 ? -14.843 -6.100 14.639 1.00 77.31 85 PRO A N 1
ATOM 672 C CA . PRO A 1 85 ? -15.783 -6.686 15.586 1.00 77.31 85 PRO A CA 1
ATOM 673 C C . PRO A 1 85 ? -15.762 -5.916 16.908 1.00 77.31 85 PRO A C 1
ATOM 675 O O . PRO A 1 85 ? -14.702 -5.505 17.391 1.00 77.31 85 PRO A O 1
ATOM 678 N N . GLU A 1 86 ? -16.942 -5.704 17.485 1.00 78.88 86 GLU A N 1
ATOM 679 C CA . GLU A 1 86 ? -17.054 -5.080 18.798 1.00 78.88 86 GLU A CA 1
ATOM 680 C C . GLU A 1 86 ? -16.628 -6.090 19.859 1.00 78.88 86 GLU A C 1
ATOM 682 O O . GLU A 1 86 ? -17.105 -7.224 19.884 1.00 78.88 86 GLU A O 1
ATOM 687 N N . ARG A 1 87 ? -15.688 -5.685 20.709 1.00 78.06 87 ARG A N 1
ATOM 688 C CA . ARG A 1 87 ? -15.224 -6.479 21.842 1.00 78.06 87 ARG A CA 1
ATOM 689 C C . ARG A 1 87 ? -15.473 -5.683 23.105 1.00 78.06 87 ARG A C 1
ATOM 691 O O . ARG A 1 87 ? -15.171 -4.490 23.135 1.00 78.06 87 ARG A O 1
ATOM 698 N N . ASP A 1 88 ? -15.950 -6.362 24.137 1.00 80.19 88 ASP A N 1
ATOM 699 C CA . ASP A 1 88 ? -16.091 -5.762 25.454 1.00 80.19 88 ASP A CA 1
ATOM 700 C C . ASP A 1 88 ? -14.718 -5.326 25.983 1.00 80.19 88 ASP A C 1
ATOM 702 O O . ASP A 1 88 ? -13.705 -6.028 25.844 1.00 80.19 88 ASP A O 1
ATOM 706 N N . PHE A 1 89 ? -14.682 -4.134 26.569 1.00 80.50 89 PHE A N 1
ATOM 707 C CA . PHE A 1 89 ? -13.492 -3.540 27.158 1.00 80.50 89 PHE A CA 1
ATOM 708 C C . PHE A 1 89 ? -13.823 -3.003 28.545 1.00 80.50 89 PHE A C 1
ATOM 710 O O . PHE A 1 89 ? -14.920 -2.501 28.785 1.00 80.50 89 PHE A O 1
ATOM 717 N N . ASP A 1 90 ? -12.869 -3.110 29.466 1.00 82.88 90 ASP A N 1
ATOM 718 C CA . ASP A 1 90 ? -13.018 -2.521 30.790 1.00 82.88 90 ASP A CA 1
ATOM 719 C C . ASP A 1 90 ? -12.650 -1.037 30.723 1.00 82.88 90 ASP A C 1
ATOM 721 O O . ASP A 1 90 ? -11.560 -0.664 30.290 1.00 82.88 90 ASP A O 1
ATOM 725 N N . ALA A 1 91 ? -13.553 -0.175 31.183 1.00 81.50 91 ALA A N 1
ATOM 726 C CA . ALA A 1 91 ? -13.322 1.261 31.280 1.00 81.50 91 ALA A CA 1
ATOM 727 C C . ALA A 1 91 ? -12.169 1.628 32.235 1.00 81.50 91 ALA A C 1
ATOM 729 O O . ALA A 1 91 ? -11.677 2.755 32.190 1.00 81.50 91 ALA A O 1
ATOM 730 N N . LYS A 1 92 ? -11.756 0.705 33.113 1.00 80.44 92 LYS A N 1
ATOM 731 C CA . LYS A 1 92 ? -10.661 0.894 34.075 1.00 80.44 92 LYS A CA 1
ATOM 732 C C . LYS A 1 92 ? -9.304 0.406 33.569 1.00 80.44 92 LYS A C 1
ATOM 734 O O . LYS A 1 92 ? -8.317 0.547 34.289 1.00 80.44 92 LYS A O 1
ATOM 739 N N . ASP A 1 93 ? -9.243 -0.167 32.370 1.00 82.31 93 ASP A N 1
ATOM 740 C CA . ASP A 1 93 ? -7.992 -0.662 31.809 1.00 82.31 93 ASP A CA 1
ATOM 741 C C . ASP A 1 93 ? -7.064 0.506 31.423 1.00 82.31 93 ASP A C 1
ATOM 743 O O . ASP A 1 93 ? -7.364 1.323 30.547 1.00 82.31 93 ASP A O 1
ATOM 747 N N . LEU A 1 94 ? -5.919 0.582 32.106 1.00 82.81 94 LEU A N 1
ATOM 748 C CA . LEU A 1 94 ? -4.918 1.630 31.912 1.00 82.81 94 LEU A CA 1
ATOM 749 C C . LEU A 1 94 ? -4.206 1.509 30.559 1.00 82.81 94 LEU A C 1
ATOM 751 O O . LEU A 1 94 ? -3.727 2.517 30.037 1.00 82.81 94 LEU A O 1
ATOM 755 N N . ASP A 1 95 ? -4.162 0.311 29.966 1.00 83.25 95 ASP A N 1
ATOM 756 C CA . ASP A 1 95 ? -3.495 0.091 28.680 1.00 83.25 95 ASP A CA 1
ATOM 757 C C . ASP A 1 95 ? -4.225 0.783 27.517 1.00 83.25 95 ASP A C 1
ATOM 759 O O . ASP A 1 95 ? -3.602 1.028 26.482 1.00 83.25 95 ASP A O 1
ATOM 763 N N . ILE A 1 96 ? -5.513 1.124 27.674 1.00 82.94 96 ILE A N 1
ATOM 764 C CA . ILE A 1 96 ? -6.358 1.784 26.657 1.00 82.94 96 ILE A CA 1
ATOM 765 C C . ILE A 1 96 ? -6.752 3.229 27.013 1.00 82.94 96 ILE A C 1
ATOM 767 O O . ILE A 1 96 ? -7.473 3.883 26.249 1.00 82.94 96 ILE A O 1
ATOM 771 N N . SER A 1 97 ? -6.287 3.734 28.161 1.00 84.75 97 SER A N 1
ATOM 772 C CA . SER A 1 97 ? -6.649 5.045 28.713 1.00 84.75 97 SER A CA 1
ATOM 773 C C . SER A 1 97 ? -5.593 6.131 28.479 1.00 84.75 97 SER A C 1
ATOM 775 O O . SER A 1 97 ? -5.580 7.149 29.177 1.00 84.75 97 SER A O 1
ATOM 777 N N . HIS A 1 98 ? -4.662 5.932 27.545 1.00 84.62 98 HIS A N 1
ATOM 778 C CA . HIS A 1 98 ? -3.635 6.929 27.263 1.00 84.62 98 HIS A CA 1
ATOM 779 C C . HIS A 1 98 ? -4.226 8.147 26.527 1.00 84.62 98 HIS A C 1
ATOM 781 O O . HIS A 1 98 ? -5.125 8.000 25.699 1.00 84.62 98 HIS A O 1
ATOM 787 N N . PRO A 1 99 ? -3.707 9.366 26.767 1.00 84.31 99 PRO A N 1
ATOM 788 C CA . PRO A 1 99 ? -4.181 10.557 26.067 1.00 84.31 99 PRO A CA 1
ATOM 789 C C . PRO A 1 99 ? -3.828 10.500 24.575 1.00 84.31 99 PRO A C 1
ATOM 791 O O . PRO A 1 99 ? -2.703 10.131 24.209 1.00 84.31 99 PRO A O 1
ATOM 794 N N . LYS A 1 100 ? -4.756 10.924 23.707 1.00 79.38 100 LYS A N 1
ATOM 795 C CA . LYS A 1 100 ? -4.542 11.007 22.260 1.00 79.38 100 LYS A CA 1
ATOM 796 C C . LYS A 1 100 ? -3.439 12.010 21.965 1.00 79.38 100 LYS A C 1
ATOM 798 O O . LYS A 1 100 ? -3.532 13.200 22.260 1.00 79.38 100 LYS A O 1
ATOM 803 N N . ARG A 1 101 ? -2.381 11.528 21.319 1.00 77.88 101 ARG A N 1
ATOM 804 C CA . ARG A 1 101 ? -1.322 12.383 20.780 1.00 77.88 101 ARG A CA 1
ATOM 805 C C . ARG A 1 101 ? -1.597 12.666 19.311 1.00 77.88 101 ARG A C 1
ATOM 807 O O . ARG A 1 101 ? -2.119 11.814 18.592 1.00 77.88 101 ARG A O 1
ATOM 814 N N . GLY A 1 102 ? -1.226 13.861 18.859 1.00 69.12 102 GLY A N 1
ATOM 815 C CA . GLY A 1 102 ? -1.223 14.176 17.434 1.00 69.12 102 GLY A CA 1
ATOM 816 C C . GLY A 1 102 ? -0.329 13.193 16.675 1.00 69.12 102 GLY A C 1
ATOM 817 O O . GLY A 1 102 ? 0.762 12.852 17.135 1.00 69.12 102 GLY A O 1
ATOM 818 N N . SER A 1 103 ? -0.792 12.716 15.522 1.00 65.69 103 SER A N 1
ATOM 819 C CA . SER A 1 103 ? 0.004 11.865 14.639 1.00 65.69 103 SER A CA 1
ATOM 820 C C . SER A 1 103 ? 1.191 12.659 14.088 1.00 65.69 103 SER A C 1
ATOM 822 O O . SER A 1 103 ? 0.981 13.657 13.403 1.00 65.69 103 SER A O 1
ATOM 824 N N . SER A 1 104 ? 2.427 12.214 14.342 1.00 70.50 104 SER A N 1
ATOM 825 C CA . SER A 1 104 ? 3.631 12.859 13.788 1.00 70.50 104 SER A CA 1
ATOM 826 C C . SER A 1 104 ? 3.735 12.733 12.265 1.00 70.50 104 SER A C 1
ATOM 828 O O . SER A 1 104 ? 4.387 13.559 11.637 1.00 70.50 104 SER A O 1
ATOM 830 N N . VAL A 1 105 ? 3.097 11.716 11.672 1.00 75.62 105 VAL A N 1
ATOM 831 C CA . VAL A 1 105 ? 3.082 11.482 10.222 1.00 75.62 105 VAL A CA 1
ATOM 832 C C . VAL A 1 105 ? 1.645 11.195 9.779 1.00 75.62 105 VAL A C 1
ATOM 834 O O . VAL A 1 105 ? 1.061 10.213 10.247 1.00 75.62 105 VAL A O 1
ATOM 837 N N . PRO A 1 106 ? 1.044 12.022 8.903 1.00 79.31 106 PRO A N 1
ATOM 838 C CA . PRO A 1 106 ? -0.275 11.735 8.358 1.00 79.31 106 PRO A CA 1
ATOM 839 C C . PRO A 1 106 ? -0.198 10.548 7.390 1.00 79.31 106 PRO A C 1
ATOM 841 O O . PRO A 1 106 ? 0.761 10.414 6.630 1.00 79.31 106 PRO A O 1
ATOM 844 N N . GLY A 1 107 ? -1.231 9.701 7.376 1.00 77.75 107 GLY A N 1
ATOM 845 C CA . GLY A 1 107 ? -1.263 8.500 6.531 1.00 77.75 107 GLY A CA 1
ATOM 846 C C . GLY A 1 107 ? -1.040 8.796 5.044 1.00 77.75 107 GLY A C 1
ATOM 847 O O . GLY A 1 107 ? -0.320 8.063 4.374 1.00 77.75 107 GLY A O 1
ATOM 848 N N . SER A 1 108 ? -1.569 9.911 4.535 1.00 78.81 108 SER A N 1
ATOM 849 C CA . SER A 1 108 ? -1.375 10.330 3.139 1.00 78.81 108 SER A CA 1
ATOM 850 C C . SER A 1 108 ? 0.093 10.591 2.794 1.00 78.81 108 SER A C 1
ATOM 852 O O . SER A 1 108 ? 0.539 10.230 1.708 1.00 78.81 108 SER A O 1
ATOM 854 N N . LEU A 1 109 ? 0.861 11.169 3.726 1.00 84.12 109 LEU A N 1
ATOM 855 C CA . LEU A 1 109 ? 2.290 11.411 3.521 1.00 84.12 109 LEU A CA 1
ATOM 856 C C . LEU A 1 109 ? 3.067 10.094 3.471 1.00 84.12 109 LEU A C 1
ATOM 858 O O . LEU A 1 109 ? 3.983 9.959 2.667 1.00 84.12 109 LEU A O 1
ATOM 862 N N . LEU A 1 110 ? 2.673 9.108 4.279 1.00 83.94 110 LEU A N 1
ATOM 863 C CA . LEU A 1 110 ? 3.283 7.782 4.248 1.00 83.94 110 LEU A CA 1
ATOM 864 C C . LEU A 1 110 ? 3.083 7.103 2.885 1.00 83.94 110 LEU A C 1
ATOM 866 O O . LEU A 1 110 ? 4.050 6.625 2.300 1.00 83.94 110 LEU A O 1
ATOM 870 N N . TRP A 1 111 ? 1.856 7.109 2.352 1.00 82.81 111 TRP A N 1
ATOM 871 C CA . TRP A 1 111 ? 1.562 6.547 1.026 1.00 82.81 111 TRP A CA 1
ATOM 872 C C . TRP A 1 111 ? 2.300 7.281 -0.097 1.00 82.81 111 TRP A C 1
ATOM 874 O O . TRP A 1 111 ? 2.818 6.645 -1.016 1.00 82.81 111 TRP A O 1
ATOM 884 N N . PHE A 1 112 ? 2.394 8.610 -0.004 1.00 87.06 112 PHE A N 1
ATOM 885 C CA . PHE A 1 112 ? 3.146 9.417 -0.958 1.00 87.06 112 PHE A CA 1
ATOM 886 C C . PHE A 1 112 ? 4.634 9.051 -0.951 1.00 87.06 112 PHE A C 1
ATOM 888 O O . PHE A 1 112 ? 5.191 8.734 -1.998 1.00 87.06 112 PHE A O 1
ATOM 895 N N . LEU A 1 113 ? 5.265 9.005 0.225 1.00 87.44 113 LEU A N 1
ATOM 896 C CA . LEU A 1 113 ? 6.675 8.631 0.358 1.00 87.44 113 LEU A CA 1
ATOM 897 C C . LEU A 1 113 ? 6.935 7.192 -0.112 1.00 87.44 113 LEU A C 1
ATOM 899 O O . LEU A 1 113 ? 7.895 6.959 -0.843 1.00 87.44 113 LEU A O 1
ATOM 903 N N . ALA A 1 114 ? 6.052 6.248 0.228 1.00 86.31 114 ALA A N 1
ATOM 904 C CA . ALA A 1 114 ? 6.145 4.849 -0.200 1.00 86.31 114 ALA A CA 1
ATOM 905 C C . ALA A 1 114 ? 5.996 4.652 -1.722 1.00 86.31 114 ALA A C 1
ATOM 907 O O . ALA A 1 114 ? 6.378 3.610 -2.249 1.00 86.31 114 ALA A O 1
ATOM 908 N N . THR A 1 115 ? 5.456 5.645 -2.431 1.00 86.88 115 THR A N 1
ATOM 909 C CA . THR A 1 115 ? 5.293 5.628 -3.892 1.00 86.88 115 THR A CA 1
ATOM 910 C C . THR A 1 115 ? 6.423 6.379 -4.586 1.00 86.88 115 THR A C 1
ATOM 912 O O . THR A 1 115 ? 7.061 5.865 -5.501 1.00 86.88 115 THR A O 1
ATOM 915 N N . VAL A 1 116 ? 6.705 7.598 -4.127 1.00 89.69 116 VAL A N 1
ATOM 916 C CA . VAL A 1 116 ? 7.665 8.497 -4.770 1.00 89.69 116 VAL A CA 1
ATOM 917 C C . VAL A 1 116 ? 9.093 8.001 -4.608 1.00 89.69 116 VAL A C 1
ATOM 919 O O . VAL A 1 116 ? 9.866 8.097 -5.557 1.00 89.69 116 VAL A O 1
ATOM 922 N N . ILE A 1 117 ? 9.451 7.444 -3.446 1.00 91.31 117 ILE A N 1
ATOM 923 C CA . ILE A 1 117 ? 10.822 6.980 -3.209 1.00 91.31 117 ILE A CA 1
ATOM 924 C C . ILE A 1 117 ? 11.177 5.808 -4.140 1.00 91.31 117 ILE A C 1
ATOM 926 O O . ILE A 1 117 ? 12.160 5.944 -4.868 1.00 91.31 117 ILE A O 1
ATOM 930 N N . PRO A 1 118 ? 10.411 4.697 -4.207 1.00 89.06 118 PRO A N 1
ATOM 931 C CA . PRO A 1 118 ? 10.759 3.589 -5.097 1.00 89.06 118 PRO A CA 1
ATOM 932 C C . PRO A 1 118 ? 10.768 3.997 -6.569 1.00 89.06 118 PRO A C 1
ATOM 934 O O . PRO A 1 118 ? 11.737 3.712 -7.268 1.00 89.06 118 PRO A O 1
ATOM 937 N N . ILE A 1 119 ? 9.741 4.721 -7.031 1.00 88.69 119 ILE A N 1
ATOM 938 C CA . ILE A 1 119 ? 9.664 5.181 -8.426 1.00 88.69 119 ILE A CA 1
ATOM 939 C C . ILE A 1 119 ? 10.845 6.105 -8.750 1.00 88.69 119 ILE A C 1
ATOM 941 O O . ILE A 1 119 ? 11.488 5.940 -9.784 1.00 88.69 119 ILE A O 1
ATOM 945 N N . GLY A 1 120 ? 11.178 7.034 -7.851 1.00 90.81 120 GLY A N 1
ATOM 946 C CA . GLY A 1 120 ? 12.324 7.927 -8.003 1.00 90.81 120 GLY A CA 1
ATOM 947 C C . GLY A 1 120 ? 13.644 7.166 -8.107 1.00 90.81 120 GLY A C 1
ATOM 948 O O . GLY A 1 120 ? 14.429 7.433 -9.013 1.00 90.81 120 GLY A O 1
ATOM 949 N N . VAL A 1 121 ? 13.870 6.172 -7.243 1.00 91.69 121 VAL A N 1
ATOM 950 C CA . VAL A 1 121 ? 15.069 5.319 -7.295 1.00 91.69 121 VAL A CA 1
ATOM 951 C C . VAL A 1 121 ? 15.145 4.548 -8.613 1.00 91.69 121 VAL A C 1
ATOM 953 O O . VAL A 1 121 ? 16.202 4.545 -9.241 1.00 91.69 121 VAL A O 1
ATOM 956 N N . PHE A 1 122 ? 14.041 3.956 -9.080 1.00 89.00 122 PHE A N 1
ATOM 957 C CA . PHE A 1 122 ? 14.013 3.246 -10.363 1.00 89.00 122 PHE A CA 1
ATOM 958 C C . PHE A 1 122 ? 14.313 4.169 -11.545 1.00 89.00 122 PHE A C 1
ATOM 960 O O . PHE A 1 122 ? 15.105 3.806 -12.415 1.00 89.00 122 PHE A O 1
ATOM 967 N N . VAL A 1 123 ? 13.727 5.368 -11.578 1.00 88.31 123 VAL A N 1
ATOM 968 C CA . VAL A 1 123 ? 13.981 6.351 -12.641 1.00 88.31 123 VAL A CA 1
ATOM 969 C C . VAL A 1 123 ? 15.440 6.801 -12.627 1.00 88.31 123 VAL A C 1
ATOM 971 O O . VAL A 1 123 ? 16.075 6.830 -13.679 1.00 88.31 123 VAL A O 1
ATOM 974 N N . LEU A 1 124 ? 15.995 7.103 -11.449 1.00 91.38 124 LEU A N 1
ATOM 975 C CA . LEU A 1 124 ? 17.394 7.506 -11.311 1.00 91.38 124 LEU A CA 1
ATOM 976 C C . LEU A 1 124 ? 18.346 6.384 -11.734 1.00 91.38 124 LEU A C 1
ATOM 978 O O . LEU A 1 124 ? 19.265 6.637 -12.507 1.00 91.38 124 LEU A O 1
ATOM 982 N N . TYR A 1 125 ? 18.104 5.146 -11.298 1.00 90.25 125 TYR A N 1
ATOM 983 C CA . TYR A 1 125 ? 18.899 3.987 -11.702 1.00 90.25 125 TYR A CA 1
ATOM 984 C C . TYR A 1 125 ? 18.903 3.811 -13.226 1.00 90.25 125 TYR A C 1
ATOM 986 O O . TYR A 1 125 ? 19.971 3.767 -13.834 1.00 90.25 125 TYR A O 1
ATOM 994 N N . ASN A 1 126 ? 17.723 3.815 -13.856 1.00 86.94 126 ASN A N 1
ATOM 995 C CA . ASN A 1 126 ? 17.598 3.713 -15.311 1.00 86.94 126 ASN A CA 1
ATOM 996 C C . ASN A 1 126 ? 18.281 4.883 -16.034 1.00 86.94 126 ASN A C 1
ATOM 998 O O . ASN A 1 126 ? 18.860 4.699 -17.104 1.00 86.94 126 ASN A O 1
ATOM 1002 N N . PHE A 1 127 ? 18.232 6.090 -15.467 1.00 87.00 127 PHE A N 1
ATOM 1003 C CA . PHE A 1 127 ? 18.886 7.270 -16.024 1.00 87.00 127 PHE A CA 1
ATOM 1004 C C . PHE A 1 127 ? 20.415 7.149 -15.995 1.00 87.00 127 PHE A C 1
ATOM 1006 O O . PHE A 1 127 ? 21.056 7.329 -17.031 1.00 87.00 127 PHE A O 1
ATOM 1013 N N . PHE A 1 128 ? 21.000 6.795 -14.848 1.00 89.38 128 PHE A N 1
ATOM 1014 C CA . PHE A 1 128 ? 22.449 6.621 -14.717 1.00 89.38 128 PHE A CA 1
ATOM 1015 C C . PHE A 1 128 ? 22.971 5.448 -15.550 1.00 89.38 128 PHE A C 1
ATOM 1017 O O . PHE A 1 128 ? 23.987 5.593 -16.228 1.00 89.38 128 PHE A O 1
ATOM 1024 N N . ASP A 1 129 ? 22.252 4.324 -15.567 1.00 84.50 129 ASP A N 1
ATOM 1025 C CA . ASP A 1 129 ? 22.584 3.165 -16.400 1.00 84.50 129 ASP A CA 1
ATOM 1026 C C . ASP A 1 129 ? 22.529 3.511 -17.899 1.00 84.50 129 ASP A C 1
ATOM 1028 O O . ASP A 1 129 ? 23.449 3.188 -18.654 1.00 84.50 129 ASP A O 1
ATOM 1032 N N .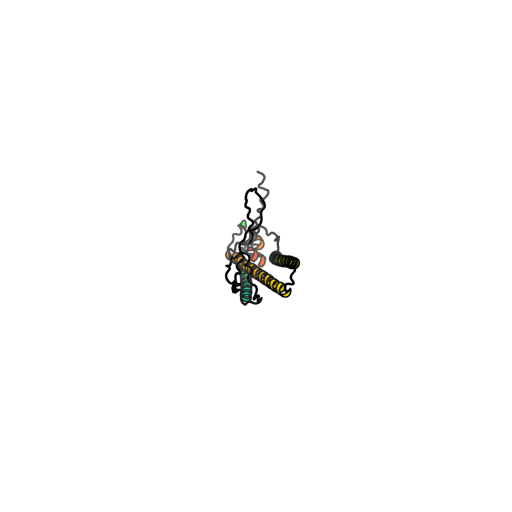 THR A 1 130 ? 21.517 4.282 -18.322 1.00 80.81 130 THR A N 1
ATOM 1033 C CA . THR A 1 130 ? 21.433 4.802 -19.696 1.00 80.81 130 THR A CA 1
ATOM 1034 C C . THR A 1 130 ? 22.651 5.659 -20.032 1.00 80.81 130 THR A C 1
ATOM 1036 O O . THR A 1 130 ? 23.243 5.481 -21.093 1.00 80.81 130 THR A O 1
ATOM 1039 N N . ILE A 1 131 ? 23.036 6.593 -19.158 1.00 84.00 131 ILE A N 1
ATOM 1040 C CA . ILE A 1 131 ? 24.188 7.472 -19.399 1.00 84.00 131 ILE A CA 1
ATOM 1041 C C . ILE A 1 131 ? 25.478 6.653 -19.499 1.00 84.00 131 ILE A C 1
ATOM 1043 O O . ILE A 1 131 ? 26.244 6.853 -20.441 1.00 84.00 131 ILE A O 1
ATOM 1047 N N . GLY A 1 132 ? 25.701 5.707 -18.583 1.00 83.81 132 GLY A N 1
ATOM 1048 C CA . GLY A 1 132 ? 26.885 4.847 -18.585 1.00 83.81 132 GLY A CA 1
ATOM 1049 C C . GLY A 1 132 ? 27.010 4.031 -19.872 1.00 83.81 132 GLY A C 1
ATOM 1050 O O . GLY A 1 132 ? 28.065 4.038 -20.506 1.00 83.81 132 GLY A O 1
ATOM 1051 N N . LYS A 1 133 ? 25.914 3.407 -20.318 1.00 79.00 133 LYS A N 1
ATOM 1052 C CA . LYS A 1 133 ? 25.868 2.655 -21.581 1.00 79.00 133 LYS A CA 1
ATOM 1053 C C . LYS A 1 133 ? 26.038 3.573 -22.794 1.00 79.00 133 LYS A C 1
ATOM 1055 O O . LYS A 1 133 ? 26.818 3.256 -23.685 1.00 79.00 133 LYS A O 1
ATOM 1060 N N . CYS A 1 134 ? 25.408 4.745 -22.823 1.00 73.19 134 CYS A N 1
ATOM 1061 C CA . CYS A 1 134 ? 25.602 5.719 -23.904 1.00 73.19 134 CYS A CA 1
ATOM 1062 C C . CYS A 1 134 ? 27.057 6.214 -24.021 1.00 73.19 134 CYS A C 1
ATOM 1064 O O . CYS A 1 134 ? 27.493 6.525 -25.125 1.00 73.19 134 CYS A O 1
ATOM 1066 N N . ILE A 1 135 ? 27.799 6.302 -22.909 1.00 80.25 135 ILE A N 1
ATOM 1067 C CA . ILE A 1 135 ? 29.209 6.728 -22.894 1.00 80.25 135 ILE A CA 1
ATOM 1068 C C . ILE A 1 135 ? 30.152 5.575 -23.271 1.00 80.25 135 ILE A C 1
ATOM 1070 O O . ILE A 1 135 ? 31.104 5.787 -24.020 1.00 80.25 135 ILE A O 1
ATOM 1074 N N . TYR A 1 136 ? 29.914 4.369 -22.744 1.00 74.81 136 TYR A N 1
ATOM 1075 C CA . TYR A 1 136 ? 30.811 3.219 -22.914 1.00 74.81 136 TYR A CA 1
ATOM 1076 C C . TYR A 1 136 ? 30.646 2.520 -24.270 1.00 74.81 136 TYR A C 1
ATOM 1078 O O . TYR A 1 136 ? 31.628 2.099 -24.883 1.00 74.81 136 TYR A O 1
ATOM 1086 N N . THR A 1 137 ? 29.416 2.412 -24.774 1.00 66.44 137 THR A N 1
ATOM 1087 C CA . THR A 1 137 ? 29.157 1.761 -26.063 1.00 66.44 137 THR A CA 1
ATOM 1088 C C . THR A 1 137 ? 29.363 2.762 -27.199 1.00 66.44 137 THR A C 1
ATOM 1090 O O . THR A 1 137 ? 28.527 3.622 -27.457 1.00 66.44 137 THR A O 1
ATOM 1093 N N . ARG A 1 138 ? 30.510 2.657 -27.883 1.00 57.41 138 ARG A N 1
ATOM 1094 C CA . ARG A 1 138 ? 30.883 3.493 -29.042 1.00 57.41 138 ARG A CA 1
ATOM 1095 C C . ARG A 1 138 ? 30.128 3.117 -30.325 1.00 57.41 138 ARG A C 1
ATOM 1097 O O . ARG A 1 138 ? 30.144 3.871 -31.296 1.00 57.41 138 ARG A O 1
ATOM 1104 N N . GLU A 1 139 ? 29.489 1.951 -30.346 1.00 66.38 139 GLU A N 1
ATOM 1105 C CA . GLU A 1 139 ? 28.715 1.475 -31.487 1.00 66.38 139 GLU A CA 1
ATOM 1106 C C . GLU A 1 139 ? 27.306 2.069 -31.478 1.00 66.38 139 GLU A C 1
ATOM 1108 O O . GLU A 1 139 ? 26.667 2.193 -30.433 1.00 66.38 139 GLU A O 1
ATOM 1113 N N . ARG A 1 140 ? 26.821 2.449 -32.663 1.00 61.44 140 ARG A N 1
ATOM 1114 C CA . ARG A 1 140 ? 25.501 3.041 -32.902 1.00 61.44 140 ARG A CA 1
ATOM 1115 C C . ARG A 1 140 ? 24.421 1.969 -32.725 1.00 61.44 140 ARG A C 1
ATOM 1117 O O . ARG A 1 140 ? 23.744 1.618 -33.684 1.00 61.44 140 ARG A O 1
ATOM 1124 N N . ILE A 1 141 ? 24.278 1.431 -31.514 1.00 62.66 141 ILE A N 1
ATOM 1125 C CA . ILE A 1 141 ? 23.140 0.597 -31.137 1.00 62.66 141 ILE A CA 1
ATOM 1126 C C . ILE A 1 141 ? 21.895 1.381 -31.540 1.00 62.66 141 ILE A C 1
ATOM 1128 O O . ILE A 1 141 ? 21.758 2.556 -31.182 1.00 62.66 141 ILE A O 1
ATOM 1132 N N . GLU A 1 142 ? 21.032 0.743 -32.332 1.00 67.69 142 GLU A N 1
ATOM 1133 C CA . GLU A 1 142 ? 19.726 1.250 -32.742 1.00 67.69 142 GLU A CA 1
ATOM 1134 C C . GLU A 1 142 ? 19.042 1.856 -31.515 1.00 67.69 142 GLU A C 1
ATOM 1136 O O . GLU A 1 142 ? 18.531 1.128 -30.662 1.00 67.69 142 GLU A O 1
ATOM 1141 N N . ARG A 1 143 ? 19.078 3.192 -31.381 1.00 68.25 143 ARG A N 1
ATOM 1142 C CA . ARG A 1 143 ? 18.577 3.890 -30.184 1.00 68.25 143 ARG A CA 1
ATOM 1143 C C . ARG A 1 143 ? 17.166 3.408 -29.862 1.00 68.25 143 ARG A C 1
ATOM 1145 O O . ARG A 1 143 ? 16.847 3.173 -28.704 1.00 68.25 143 ARG A O 1
ATOM 1152 N N . ASN A 1 144 ? 16.377 3.149 -30.901 1.00 70.69 144 ASN A N 1
ATOM 1153 C CA . ASN A 1 144 ? 15.028 2.603 -30.832 1.00 70.69 144 ASN A CA 1
ATOM 1154 C C . ASN A 1 144 ? 14.943 1.281 -30.038 1.00 70.69 144 ASN A C 1
ATOM 1156 O O . ASN A 1 144 ? 14.044 1.137 -29.213 1.00 70.69 144 ASN A O 1
ATOM 1160 N N . LYS A 1 145 ? 15.899 0.354 -30.199 1.00 73.88 145 LYS A N 1
ATOM 1161 C CA . LYS A 1 145 ? 15.946 -0.919 -29.455 1.00 73.88 145 LYS A CA 1
ATOM 1162 C C . LYS A 1 145 ? 16.304 -0.704 -27.979 1.00 73.88 145 LYS A C 1
ATOM 1164 O O . LYS A 1 145 ? 15.689 -1.309 -27.106 1.00 73.88 145 LYS A O 1
ATOM 1169 N N . LEU A 1 146 ? 17.230 0.217 -27.687 1.00 75.06 146 LEU A N 1
ATOM 1170 C CA . LEU A 1 146 ? 17.584 0.599 -26.311 1.00 75.06 146 LEU A CA 1
ATOM 1171 C C . LEU A 1 146 ? 16.425 1.307 -25.587 1.00 75.06 146 LEU A C 1
ATOM 1173 O O . LEU A 1 146 ? 16.208 1.095 -24.397 1.00 75.06 146 LEU A O 1
ATOM 1177 N N . PHE A 1 147 ? 15.675 2.165 -26.284 1.00 74.50 147 PHE A N 1
ATOM 1178 C CA . PHE A 1 147 ? 14.463 2.776 -25.731 1.00 74.50 147 PHE A CA 1
ATOM 1179 C C . PHE A 1 147 ? 13.387 1.717 -25.432 1.00 74.50 147 PHE A C 1
ATOM 1181 O O . PHE A 1 147 ? 12.812 1.767 -24.349 1.00 74.50 147 PHE A O 1
ATOM 1188 N N . GLY A 1 148 ? 13.175 0.735 -26.319 1.00 75.44 148 GLY A N 1
ATOM 1189 C CA . GLY A 1 148 ? 12.201 -0.347 -26.114 1.00 75.44 148 GLY A CA 1
ATOM 1190 C C . GLY A 1 148 ? 12.501 -1.254 -24.911 1.00 75.44 148 GLY A C 1
ATOM 1191 O O . GLY A 1 148 ? 11.602 -1.545 -24.122 1.00 75.44 148 GLY A O 1
ATOM 1192 N N . LEU A 1 149 ? 13.769 -1.634 -24.711 1.00 75.19 149 LEU A N 1
ATOM 1193 C CA . LEU A 1 149 ? 14.197 -2.409 -23.534 1.00 75.19 149 LEU A CA 1
ATOM 1194 C C . LEU A 1 149 ? 13.925 -1.648 -22.227 1.00 75.19 149 LEU A C 1
ATOM 1196 O O . LEU A 1 149 ? 13.359 -2.195 -21.289 1.00 75.19 149 LEU A O 1
ATOM 1200 N N . ARG A 1 150 ? 14.206 -0.342 -22.193 1.00 76.38 150 ARG A N 1
ATOM 1201 C CA . ARG A 1 150 ? 13.986 0.476 -20.989 1.00 76.38 150 ARG A CA 1
ATOM 1202 C C . ARG A 1 150 ? 12.518 0.669 -20.643 1.00 76.38 150 ARG A C 1
ATOM 1204 O O . ARG A 1 150 ? 12.163 0.714 -19.469 1.00 76.38 150 ARG A O 1
ATOM 1211 N N . THR A 1 151 ? 11.653 0.809 -21.646 1.00 79.00 151 THR A N 1
ATOM 1212 C CA . THR A 1 151 ? 10.209 0.888 -21.394 1.00 79.00 151 THR A CA 1
ATOM 1213 C C . THR A 1 151 ? 9.670 -0.416 -20.819 1.00 79.00 151 THR A C 1
ATOM 1215 O O . THR A 1 151 ? 8.781 -0.375 -19.974 1.00 79.00 151 THR A O 1
ATOM 1218 N N . HIS A 1 152 ? 10.235 -1.554 -21.229 1.00 82.38 152 HIS A N 1
ATOM 1219 C CA . HIS A 1 152 ? 9.893 -2.866 -20.683 1.00 82.38 152 HIS A CA 1
ATOM 1220 C C . HIS A 1 152 ? 10.369 -3.016 -19.235 1.00 82.38 152 HIS A C 1
ATOM 1222 O O . HIS A 1 152 ? 9.563 -3.350 -18.369 1.00 82.38 152 HIS A O 1
ATOM 1228 N N . ASP A 1 153 ? 11.616 -2.645 -18.942 1.00 83.31 153 ASP A N 1
ATOM 1229 C CA . ASP A 1 153 ? 12.154 -2.663 -17.576 1.00 83.31 153 ASP A CA 1
ATOM 1230 C C . ASP A 1 153 ? 11.355 -1.750 -16.633 1.00 83.31 153 ASP A C 1
ATOM 1232 O O . ASP A 1 153 ? 11.001 -2.143 -15.519 1.00 83.31 153 ASP A O 1
ATOM 1236 N N . LEU A 1 154 ? 10.997 -0.544 -17.094 1.00 84.12 154 LEU A N 1
ATOM 1237 C CA . LEU A 1 154 ? 10.165 0.384 -16.329 1.00 84.12 154 LEU A CA 1
ATOM 1238 C C . LEU A 1 154 ? 8.748 -0.165 -16.118 1.00 84.12 154 LEU A C 1
ATOM 1240 O O . LEU A 1 154 ? 8.201 -0.029 -15.024 1.00 84.12 154 LEU A O 1
ATOM 1244 N N . HIS A 1 155 ? 8.155 -0.794 -17.136 1.00 86.50 155 HIS A N 1
ATOM 1245 C CA . HIS A 1 155 ? 6.842 -1.425 -17.019 1.00 86.50 155 HIS A CA 1
ATOM 1246 C C . HIS A 1 155 ? 6.850 -2.526 -15.954 1.00 86.50 155 HIS A C 1
ATOM 1248 O O . HIS A 1 155 ? 6.005 -2.514 -15.059 1.00 86.50 155 HIS A O 1
ATOM 1254 N N . ASN A 1 156 ? 7.839 -3.420 -16.001 1.00 87.25 156 ASN A N 1
ATOM 1255 C CA . ASN A 1 156 ? 7.976 -4.512 -15.040 1.00 87.25 156 ASN A CA 1
ATOM 1256 C C . ASN A 1 156 ? 8.222 -3.992 -13.620 1.00 87.25 156 ASN A C 1
ATOM 1258 O O . ASN A 1 156 ? 7.631 -4.500 -12.667 1.00 87.25 156 ASN A O 1
ATOM 1262 N N . ALA A 1 157 ? 9.037 -2.943 -13.469 1.00 88.88 157 ALA A N 1
ATOM 1263 C CA . ALA A 1 157 ? 9.262 -2.300 -12.178 1.00 88.88 157 ALA A CA 1
ATOM 1264 C C . ALA A 1 157 ? 7.969 -1.687 -11.609 1.00 88.88 157 ALA A C 1
ATOM 1266 O O . ALA A 1 157 ? 7.651 -1.892 -10.436 1.00 88.88 157 ALA A O 1
ATOM 1267 N N . CYS A 1 158 ? 7.191 -0.980 -12.435 1.00 89.38 158 CYS A N 1
ATOM 1268 C CA . CYS A 1 158 ? 5.900 -0.412 -12.041 1.00 89.38 158 CYS A CA 1
ATOM 1269 C C . CYS A 1 158 ? 4.889 -1.494 -11.646 1.00 89.38 158 CYS A C 1
ATOM 1271 O O . CYS A 1 158 ? 4.199 -1.352 -10.636 1.00 89.38 158 CYS A O 1
ATOM 1273 N N . LEU A 1 159 ? 4.818 -2.578 -12.417 1.00 91.88 159 LEU A N 1
ATOM 1274 C CA . LEU A 1 159 ? 3.918 -3.699 -12.170 1.00 91.88 159 LEU A CA 1
ATOM 1275 C C . LEU A 1 159 ? 4.292 -4.435 -10.874 1.00 91.88 159 LEU A C 1
ATOM 1277 O O . LEU A 1 159 ? 3.434 -4.645 -10.017 1.00 91.88 159 LEU A O 1
ATOM 1281 N N . GLY A 1 160 ? 5.579 -4.724 -10.663 1.00 91.56 160 GLY A N 1
ATOM 1282 C CA . GLY A 1 160 ? 6.074 -5.329 -9.425 1.00 91.56 160 GLY A CA 1
ATOM 1283 C C . GLY A 1 160 ? 5.836 -4.447 -8.196 1.00 91.56 160 GLY A C 1
ATOM 1284 O O . GLY A 1 160 ? 5.389 -4.933 -7.154 1.00 91.56 160 GLY A O 1
ATOM 1285 N N . TRP A 1 161 ? 6.056 -3.134 -8.319 1.00 92.06 161 TRP A N 1
ATOM 1286 C CA . TRP A 1 161 ? 5.733 -2.173 -7.262 1.00 92.06 161 TRP A CA 1
ATOM 1287 C C . TRP A 1 161 ? 4.230 -2.164 -6.940 1.00 92.06 161 TRP A C 1
ATOM 1289 O O . TRP A 1 161 ? 3.853 -2.239 -5.767 1.00 92.06 161 TRP A O 1
ATOM 1299 N N . PHE A 1 162 ? 3.371 -2.145 -7.963 1.00 93.12 162 PHE A N 1
ATOM 1300 C CA . PHE A 1 162 ? 1.917 -2.150 -7.806 1.00 93.12 162 PHE A CA 1
ATOM 1301 C C . PHE A 1 162 ? 1.396 -3.430 -7.130 1.00 93.12 162 PHE A C 1
ATOM 1303 O O . PHE A 1 162 ? 0.573 -3.368 -6.213 1.00 93.12 162 PHE A O 1
ATOM 1310 N N . VAL A 1 163 ? 1.896 -4.602 -7.518 1.00 93.81 163 VAL A N 1
ATOM 1311 C CA . VAL A 1 163 ? 1.510 -5.868 -6.875 1.00 93.81 163 VAL A CA 1
ATOM 1312 C C . VAL A 1 163 ? 2.010 -5.922 -5.428 1.00 93.81 163 VAL A C 1
ATOM 1314 O O . VAL A 1 163 ? 1.258 -6.290 -4.527 1.00 93.81 163 VAL A O 1
ATOM 1317 N N . SER A 1 164 ? 3.242 -5.478 -5.164 1.00 93.81 164 SER A N 1
ATOM 1318 C CA . SER A 1 164 ? 3.810 -5.450 -3.810 1.00 93.81 164 SER A CA 1
ATOM 1319 C C . SER A 1 164 ? 3.001 -4.566 -2.850 1.00 93.81 164 SER A C 1
ATOM 1321 O O . SER A 1 164 ? 2.646 -4.986 -1.740 1.00 93.81 164 SER A O 1
ATOM 1323 N N . ILE A 1 165 ? 2.637 -3.353 -3.283 1.00 92.12 165 ILE A N 1
ATOM 1324 C CA . ILE A 1 165 ? 1.890 -2.409 -2.445 1.00 92.12 165 ILE A CA 1
ATOM 1325 C C . ILE A 1 165 ? 0.445 -2.870 -2.198 1.00 92.12 165 ILE A C 1
ATOM 1327 O O . ILE A 1 165 ? -0.068 -2.747 -1.082 1.00 92.12 165 ILE A O 1
ATOM 1331 N N . THR A 1 166 ? -0.208 -3.453 -3.207 1.00 94.00 166 THR A N 1
ATOM 1332 C CA . THR A 1 166 ? -1.583 -3.966 -3.093 1.00 94.00 166 THR A CA 1
ATOM 1333 C C . THR A 1 166 ? -1.652 -5.222 -2.231 1.00 94.00 166 THR A C 1
ATOM 1335 O O . THR A 1 166 ? -2.515 -5.308 -1.355 1.00 94.00 166 THR A O 1
ATOM 1338 N N . LEU A 1 167 ? -0.701 -6.146 -2.377 1.00 94.88 167 LEU A N 1
ATOM 1339 C CA . LEU A 1 167 ? -0.580 -7.314 -1.508 1.00 94.88 167 LEU A CA 1
ATOM 1340 C C . LEU A 1 167 ? -0.343 -6.903 -0.050 1.00 94.88 167 LEU A C 1
ATOM 1342 O O . LEU A 1 167 ? -1.027 -7.383 0.856 1.00 94.88 167 LEU A O 1
ATOM 1346 N N . THR A 1 168 ? 0.563 -5.949 0.181 1.00 92.69 168 THR A N 1
ATOM 1347 C CA . THR A 1 168 ? 0.814 -5.397 1.520 1.00 92.69 168 THR A CA 1
ATOM 1348 C C . THR A 1 168 ? -0.457 -4.788 2.117 1.00 92.69 168 THR A C 1
ATOM 1350 O O . THR A 1 168 ? -0.755 -5.008 3.294 1.00 92.69 168 THR A O 1
ATOM 1353 N N . LYS A 1 169 ? -1.258 -4.071 1.315 1.00 91.25 169 LYS A N 1
ATOM 1354 C CA . LYS A 1 169 ? -2.552 -3.518 1.744 1.00 91.25 169 LYS A CA 1
ATOM 1355 C C . LYS A 1 169 ? -3.525 -4.618 2.179 1.00 91.25 169 LYS A C 1
ATOM 1357 O O . LYS A 1 169 ? -4.136 -4.491 3.236 1.00 91.25 169 LYS A O 1
ATOM 1362 N N . VAL A 1 170 ? -3.649 -5.702 1.409 1.00 94.69 170 VAL A N 1
ATOM 1363 C CA . VAL A 1 170 ? -4.507 -6.847 1.768 1.00 94.69 170 VAL A CA 1
ATOM 1364 C C . VAL A 1 170 ? -4.054 -7.470 3.082 1.00 94.69 170 VAL A C 1
ATOM 1366 O O . VAL A 1 170 ? -4.862 -7.611 3.999 1.00 94.69 170 VAL A O 1
ATOM 1369 N N . ILE A 1 171 ? -2.766 -7.792 3.202 1.00 93.31 171 ILE A N 1
ATOM 1370 C CA . ILE A 1 171 ? -2.210 -8.453 4.386 1.00 93.31 171 ILE A CA 1
ATOM 1371 C C . ILE A 1 171 ? -2.426 -7.583 5.629 1.00 93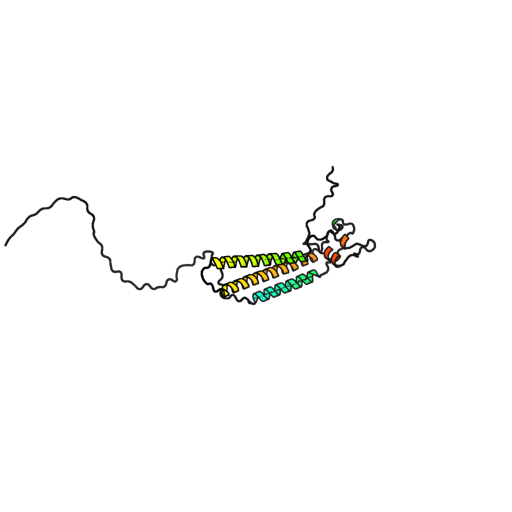.31 171 ILE A C 1
ATOM 1373 O O . ILE A 1 171 ? -3.035 -8.022 6.603 1.00 93.31 171 ILE A O 1
ATOM 1377 N N . THR A 1 172 ? -1.991 -6.323 5.589 1.00 90.19 172 THR A N 1
ATOM 1378 C CA . THR A 1 172 ? -2.088 -5.408 6.738 1.00 90.19 172 THR A CA 1
ATOM 1379 C C . THR A 1 172 ? -3.530 -5.148 7.164 1.00 90.19 172 THR A C 1
ATOM 1381 O O . THR A 1 172 ? -3.819 -5.171 8.360 1.00 90.19 172 THR A O 1
ATOM 1384 N N . ASN A 1 173 ? -4.453 -4.956 6.216 1.00 89.44 173 ASN A N 1
ATOM 1385 C CA . ASN A 1 173 ? -5.868 -4.760 6.531 1.00 89.44 173 ASN A CA 1
ATOM 1386 C C . ASN A 1 173 ? -6.523 -6.038 7.066 1.00 89.44 173 ASN A C 1
ATOM 1388 O O . ASN A 1 173 ? -7.348 -5.960 7.972 1.00 89.44 173 ASN A O 1
ATOM 1392 N N . THR A 1 174 ? -6.107 -7.209 6.581 1.00 90.31 174 THR A N 1
ATOM 1393 C CA . THR A 1 174 ? -6.560 -8.495 7.126 1.00 90.31 174 THR A CA 1
ATOM 1394 C C . THR A 1 174 ? -6.112 -8.648 8.575 1.00 90.31 174 THR A C 1
ATOM 1396 O O . THR A 1 174 ? -6.937 -8.936 9.434 1.00 90.31 174 THR A O 1
ATOM 1399 N N . PHE A 1 175 ? -4.844 -8.361 8.889 1.00 89.31 175 PHE A N 1
ATOM 1400 C CA . PHE A 1 175 ? -4.350 -8.387 10.270 1.00 89.31 175 PHE A CA 1
ATOM 1401 C C . PHE A 1 175 ? -5.053 -7.367 11.174 1.00 89.31 175 PHE A C 1
ATOM 1403 O O . PHE A 1 175 ? -5.345 -7.686 12.327 1.00 89.31 175 PHE A O 1
ATOM 1410 N N . LYS A 1 176 ? -5.379 -6.172 10.658 1.00 85.56 176 LYS A N 1
ATOM 1411 C CA . LYS A 1 176 ? -6.163 -5.164 11.394 1.00 85.56 176 LYS A CA 1
ATOM 1412 C C . LYS A 1 176 ? -7.514 -5.719 11.845 1.00 85.56 176 LYS A C 1
ATOM 1414 O O . LYS A 1 176 ? -7.901 -5.493 12.988 1.00 85.56 176 LYS A O 1
ATOM 1419 N N . VAL A 1 177 ? -8.210 -6.438 10.966 1.00 86.19 177 VAL A N 1
ATOM 1420 C CA . VAL A 1 177 ? -9.525 -7.029 11.264 1.00 86.19 177 VAL A CA 1
ATOM 1421 C C . VAL A 1 177 ? -9.395 -8.308 12.097 1.00 86.19 177 VAL A C 1
ATOM 1423 O O . VAL A 1 177 ? -10.187 -8.511 13.010 1.00 86.19 177 VAL A O 1
ATOM 1426 N N . ALA A 1 178 ? -8.386 -9.141 11.830 1.00 86.50 178 ALA A N 1
ATOM 1427 C CA . ALA A 1 178 ? -8.199 -10.430 12.493 1.00 86.50 178 ALA A CA 1
ATOM 1428 C C . ALA A 1 178 ? -7.731 -10.300 13.950 1.00 86.50 178 ALA A C 1
ATOM 1430 O O . ALA A 1 178 ? -8.213 -11.026 14.813 1.00 86.50 178 ALA A O 1
ATOM 1431 N N . VAL A 1 179 ? -6.791 -9.389 14.234 1.00 86.19 179 VAL A N 1
ATOM 1432 C CA . VAL A 1 179 ? -6.288 -9.179 15.603 1.00 86.19 179 VAL A CA 1
ATOM 1433 C C . VAL A 1 179 ? -7.236 -8.281 16.393 1.00 86.19 179 VAL A C 1
ATOM 1435 O O . VAL A 1 179 ? -7.448 -8.515 17.579 1.00 86.19 179 VAL A O 1
ATOM 1438 N N . GLY A 1 180 ? -7.773 -7.231 15.758 1.00 76.81 180 GLY A N 1
ATOM 1439 C CA . GLY A 1 180 ? -8.774 -6.346 16.366 1.00 76.81 180 GLY A CA 1
ATOM 1440 C C . GLY A 1 180 ? -8.347 -5.694 17.687 1.00 76.81 180 GLY A C 1
ATOM 1441 O O . GLY A 1 180 ? -9.192 -5.324 18.500 1.00 76.81 180 GLY A O 1
ATOM 1442 N N . ARG A 1 181 ? -7.041 -5.583 17.961 1.00 84.31 181 ARG A N 1
ATOM 1443 C CA . ARG A 1 181 ? -6.570 -4.997 19.219 1.00 84.31 181 ARG A CA 1
ATOM 1444 C C . ARG A 1 181 ? -6.815 -3.485 19.216 1.00 84.31 181 ARG A C 1
ATOM 1446 O O . ARG A 1 181 ? -6.640 -2.800 18.209 1.00 84.31 181 ARG A O 1
ATOM 1453 N N . MET A 1 182 ? -7.239 -2.976 20.370 1.00 85.56 182 MET A N 1
ATOM 1454 C CA . MET A 1 182 ? -7.514 -1.556 20.585 1.00 85.56 182 MET A CA 1
ATOM 1455 C C . MET A 1 182 ? -6.209 -0.761 20.686 1.00 85.56 182 MET A C 1
ATOM 1457 O O . MET A 1 182 ? -5.175 -1.284 21.115 1.00 85.56 182 MET A O 1
ATOM 1461 N N . ARG A 1 183 ? -6.237 0.503 20.257 1.00 87.31 183 ARG A N 1
ATOM 1462 C CA . ARG A 1 183 ? -5.129 1.436 20.475 1.00 87.31 183 ARG A CA 1
ATOM 1463 C C . ARG A 1 183 ? -5.032 1.836 21.945 1.00 87.31 183 ARG A C 1
ATOM 1465 O O . ARG A 1 183 ? -6.054 1.903 22.623 1.00 87.31 183 ARG A O 1
ATOM 1472 N N . PRO A 1 184 ? -3.827 2.191 22.415 1.00 87.06 184 PRO A N 1
ATOM 1473 C CA . PRO A 1 184 ? -3.654 2.702 23.765 1.00 87.06 184 PRO A CA 1
ATOM 1474 C C . PRO A 1 184 ? -4.397 4.017 24.027 1.00 87.06 184 PRO A C 1
ATOM 1476 O O . PRO A 1 184 ? -4.688 4.324 25.174 1.00 87.06 184 PRO A O 1
ATOM 1479 N N . ASP A 1 185 ? -4.714 4.790 22.984 1.00 86.75 185 ASP A N 1
ATOM 1480 C CA . ASP A 1 185 ? -5.483 6.038 23.056 1.00 86.75 185 ASP A CA 1
ATOM 1481 C C . ASP A 1 185 ? -6.978 5.861 22.721 1.00 86.75 185 ASP A C 1
ATOM 1483 O O . ASP A 1 185 ? -7.655 6.814 22.326 1.00 86.75 185 ASP A O 1
ATOM 1487 N N . PHE A 1 186 ? -7.507 4.637 22.829 1.00 88.75 186 PHE A N 1
ATOM 1488 C CA . PHE A 1 186 ? -8.878 4.321 22.427 1.00 88.75 186 PHE A CA 1
ATOM 1489 C C . PHE A 1 186 ? -9.936 5.030 23.282 1.00 88.75 186 PHE A C 1
ATOM 1491 O O . PHE A 1 186 ? -10.860 5.612 22.711 1.00 88.75 186 PHE A O 1
ATOM 1498 N N . LEU A 1 187 ? -9.811 5.039 24.616 1.00 88.25 187 LEU A N 1
ATOM 1499 C CA . LEU A 1 187 ? -10.829 5.648 25.488 1.00 88.25 187 LEU A CA 1
ATOM 1500 C C . LEU A 1 187 ? -10.973 7.158 25.258 1.00 88.25 187 LEU A C 1
ATOM 1502 O O . LEU A 1 187 ? -12.090 7.680 25.250 1.00 88.25 187 LEU A O 1
ATOM 1506 N N . ASP A 1 188 ? -9.864 7.844 24.981 1.00 86.06 188 ASP A N 1
ATOM 1507 C CA . ASP A 1 188 ? -9.855 9.279 24.682 1.00 86.06 188 ASP A CA 1
ATOM 1508 C C . ASP A 1 188 ? -10.544 9.595 23.338 1.00 86.06 188 ASP A C 1
ATOM 1510 O O . ASP A 1 188 ? -11.241 10.599 23.189 1.00 86.06 188 ASP A O 1
ATOM 1514 N N . ARG A 1 189 ? -10.432 8.692 22.352 1.00 88.69 189 ARG A N 1
ATOM 1515 C CA . ARG A 1 189 ? -11.162 8.783 21.070 1.00 88.69 189 ARG A CA 1
ATOM 1516 C C . ARG A 1 189 ? -12.643 8.444 21.218 1.00 88.69 189 ARG A C 1
ATOM 1518 O O . ARG A 1 189 ? -13.479 9.101 20.602 1.00 88.69 189 ARG A O 1
ATOM 1525 N N . CYS A 1 190 ? -12.946 7.427 22.021 1.00 88.00 190 CYS A N 1
ATOM 1526 C CA . CYS A 1 190 ? -14.292 6.933 22.292 1.00 88.00 190 CYS A CA 1
ATOM 1527 C C . CYS A 1 190 ? -15.144 7.962 23.047 1.00 88.00 190 CYS A C 1
ATOM 1529 O O . CYS A 1 190 ? -16.350 8.022 22.809 1.00 88.00 190 CYS A O 1
ATOM 1531 N N . LYS A 1 191 ? -14.530 8.800 23.903 1.00 87.06 191 LYS A N 1
ATOM 1532 C CA . LYS A 1 191 ? -15.236 9.726 24.809 1.00 87.06 191 LYS A CA 1
ATOM 1533 C C . LYS A 1 191 ? -16.350 8.993 25.560 1.00 87.06 191 LYS A C 1
ATOM 1535 O O . LYS A 1 191 ? -17.534 9.265 25.368 1.00 87.06 191 LYS A O 1
ATOM 1540 N N . LEU A 1 192 ? -15.938 8.005 26.350 1.00 85.00 192 LEU A N 1
ATOM 1541 C CA . LEU A 1 192 ? -16.837 7.060 27.004 1.00 85.00 192 LEU A CA 1
ATOM 1542 C C . LEU A 1 192 ? -17.868 7.773 27.895 1.00 85.00 192 LEU A C 1
ATOM 1544 O O . LEU A 1 192 ? -17.508 8.548 28.783 1.00 85.00 192 LEU A O 1
ATOM 1548 N N . SER A 1 193 ? -19.151 7.473 27.690 1.00 83.19 193 SER A N 1
ATOM 1549 C CA . SER A 1 193 ? -20.222 7.905 28.591 1.00 83.19 193 SER A CA 1
ATOM 1550 C C . SER A 1 193 ? -20.221 7.055 29.863 1.00 83.19 193 SER A C 1
ATOM 1552 O O . SER A 1 193 ? -20.395 5.840 29.800 1.00 83.19 193 SER A O 1
ATOM 1554 N N . LEU A 1 194 ? -20.086 7.684 31.034 1.00 79.25 194 LEU A N 1
ATOM 1555 C CA . LEU A 1 194 ? -20.089 6.986 32.331 1.00 79.25 194 LEU A CA 1
ATOM 1556 C C . LEU A 1 194 ? -21.436 6.322 32.668 1.00 79.25 194 LEU A C 1
ATOM 1558 O O . LEU A 1 194 ? -21.476 5.428 33.505 1.00 79.25 194 LEU A O 1
ATOM 1562 N N . ILE A 1 195 ? -22.527 6.762 32.033 1.00 79.94 195 ILE A N 1
ATOM 1563 C CA . ILE A 1 195 ? -23.887 6.273 32.304 1.00 79.94 195 ILE A CA 1
ATOM 1564 C C . ILE A 1 195 ? -24.215 5.066 31.426 1.00 79.94 195 ILE A C 1
ATOM 1566 O O . ILE A 1 195 ? -24.804 4.098 31.894 1.00 79.94 195 ILE A O 1
ATOM 1570 N N . THR A 1 196 ? -23.857 5.137 30.144 1.00 79.00 196 THR A N 1
ATOM 1571 C CA . THR A 1 196 ? -24.292 4.157 29.143 1.00 79.00 196 THR A CA 1
ATOM 1572 C C . THR A 1 196 ? -23.165 3.242 28.667 1.00 79.00 196 THR A C 1
ATOM 1574 O O . THR A 1 196 ? -23.439 2.289 27.953 1.00 79.00 196 THR A O 1
ATOM 1577 N N . GLN A 1 197 ? -21.912 3.520 29.047 1.00 79.56 197 GLN A N 1
ATOM 1578 C CA . GLN A 1 197 ? -20.705 2.808 28.603 1.00 79.56 197 GLN A CA 1
ATOM 1579 C C . GLN A 1 197 ? -20.549 2.705 27.072 1.00 79.56 197 GLN A C 1
ATOM 1581 O O . GLN A 1 197 ? -19.796 1.872 26.577 1.00 79.56 197 GLN A O 1
ATOM 1586 N N . TYR A 1 198 ? -21.197 3.598 26.315 1.00 83.69 198 TYR A N 1
ATOM 1587 C CA . TYR A 1 198 ? -21.031 3.717 24.865 1.00 83.69 198 TYR A CA 1
ATOM 1588 C C . TYR A 1 198 ? -20.094 4.869 24.490 1.00 83.69 198 TYR A C 1
ATOM 1590 O O . TYR A 1 198 ? -19.913 5.831 25.247 1.00 83.69 198 TYR A O 1
ATOM 1598 N N . CYS A 1 199 ? -19.509 4.765 23.295 1.00 85.88 199 CYS A N 1
ATOM 1599 C CA . CYS A 1 199 ? -18.696 5.817 22.701 1.00 85.88 199 CYS A CA 1
ATOM 1600 C C . CYS A 1 199 ? -19.580 6.910 22.086 1.00 85.88 199 CYS A C 1
ATOM 1602 O O . CYS A 1 199 ? -20.438 6.615 21.260 1.00 85.88 199 CYS A O 1
ATOM 1604 N N . THR A 1 200 ? -19.313 8.168 22.438 1.00 88.25 200 THR A N 1
ATOM 1605 C CA . THR A 1 200 ? -19.996 9.360 21.886 1.00 88.25 200 THR A CA 1
ATOM 1606 C C . THR A 1 200 ? -19.051 10.199 21.009 1.00 88.25 200 THR A C 1
ATOM 1608 O O . THR A 1 200 ? -19.387 11.294 20.563 1.00 88.25 200 THR A O 1
ATOM 1611 N N . GLY A 1 201 ? -17.816 9.730 20.813 1.00 85.38 201 GLY A N 1
ATOM 1612 C CA . GLY A 1 201 ? -16.812 10.369 19.966 1.00 85.38 201 GLY A CA 1
ATOM 1613 C C . GLY A 1 201 ? -17.112 10.294 18.466 1.00 85.38 201 GLY A C 1
ATOM 1614 O O . GLY A 1 201 ? -18.139 9.788 18.029 1.00 85.38 201 GLY A O 1
ATOM 1615 N N . ASP A 1 202 ? -16.172 10.804 17.672 1.00 88.19 202 ASP A N 1
ATOM 1616 C CA . ASP A 1 202 ? -16.241 10.730 16.211 1.00 88.19 202 ASP A CA 1
ATOM 1617 C C . ASP A 1 202 ? -16.096 9.279 15.720 1.00 88.19 202 ASP A C 1
ATOM 1619 O O . ASP A 1 202 ? -15.156 8.580 16.108 1.00 88.19 202 ASP A O 1
ATOM 1623 N N . GLU A 1 203 ? -16.996 8.841 14.838 1.00 85.88 203 GLU A N 1
ATOM 1624 C CA . GLU A 1 203 ? -17.070 7.454 14.364 1.00 85.88 203 GLU A CA 1
ATOM 1625 C C . GLU A 1 203 ? -15.775 7.024 13.661 1.00 85.88 203 GLU A C 1
ATOM 1627 O O . GLU A 1 203 ? -15.242 5.943 13.925 1.00 85.88 203 GLU A O 1
ATOM 1632 N N . SER A 1 204 ? -15.198 7.901 12.833 1.00 83.12 204 SER A N 1
ATOM 1633 C CA . SER A 1 204 ? -13.957 7.603 12.112 1.00 83.12 204 SER A CA 1
ATOM 1634 C C . SER A 1 204 ? -12.773 7.414 13.069 1.00 83.12 204 SER A C 1
ATOM 1636 O O . SER A 1 204 ? -11.969 6.490 12.909 1.00 83.12 204 SER A O 1
ATOM 1638 N N . ALA A 1 205 ? -12.706 8.231 14.126 1.00 84.50 205 ALA A N 1
ATOM 1639 C CA . ALA A 1 205 ? -11.694 8.122 15.167 1.00 84.50 205 ALA A CA 1
ATOM 1640 C C . ALA A 1 205 ? -11.875 6.868 16.038 1.00 84.50 205 ALA A C 1
ATOM 1642 O O . ALA A 1 205 ? -10.869 6.281 16.452 1.00 84.50 205 ALA A O 1
ATOM 1643 N N . ILE A 1 206 ? -13.120 6.452 16.297 1.00 87.38 206 ILE A N 1
ATOM 1644 C CA . ILE A 1 206 ? -13.457 5.226 17.035 1.00 87.38 206 ILE A CA 1
ATOM 1645 C C . ILE A 1 206 ? -13.048 3.993 16.224 1.00 87.38 206 ILE A C 1
ATOM 1647 O O . ILE A 1 206 ? -12.333 3.131 16.740 1.00 87.38 206 ILE A O 1
ATOM 1651 N N . ILE A 1 207 ? -13.425 3.930 14.942 1.00 85.00 207 ILE A N 1
ATOM 1652 C CA . ILE A 1 207 ? -13.055 2.830 14.037 1.00 85.00 207 ILE A CA 1
ATOM 1653 C C . ILE A 1 207 ? -11.529 2.729 13.900 1.00 85.00 207 ILE A C 1
ATOM 1655 O O . ILE A 1 207 ? -10.971 1.633 13.962 1.00 85.00 207 ILE A O 1
ATOM 1659 N N . ASP A 1 208 ? -10.835 3.860 13.761 1.00 83.25 208 ASP A N 1
ATOM 1660 C CA . ASP A 1 208 ? -9.370 3.914 13.707 1.00 83.25 208 ASP A CA 1
ATOM 1661 C C . ASP A 1 208 ? -8.726 3.454 15.031 1.00 83.25 208 ASP A C 1
ATOM 1663 O O . ASP A 1 208 ? -7.733 2.721 15.032 1.00 83.25 208 ASP A O 1
ATOM 1667 N N . GLY A 1 209 ? -9.332 3.808 16.168 1.00 84.56 209 GLY A N 1
ATOM 1668 C CA . GLY A 1 209 ? -8.933 3.346 17.500 1.00 84.56 209 GLY A CA 1
ATOM 1669 C C . GLY A 1 209 ? -9.076 1.832 17.700 1.00 84.56 209 GLY A C 1
ATOM 1670 O O . GLY A 1 209 ? -8.305 1.244 18.456 1.00 84.56 209 GLY A O 1
ATOM 1671 N N . ARG A 1 210 ? -9.996 1.184 16.976 1.00 84.44 210 ARG A N 1
ATOM 1672 C CA . ARG A 1 210 ? -10.184 -0.278 16.966 1.00 84.44 210 ARG A CA 1
ATOM 1673 C C . ARG A 1 210 ? -9.256 -1.021 15.980 1.00 84.44 210 ARG A C 1
ATOM 1675 O O . ARG A 1 210 ? -9.256 -2.246 15.962 1.00 84.44 210 ARG A O 1
ATOM 1682 N N . LYS A 1 211 ? -8.457 -0.313 15.162 1.00 80.56 211 LYS A N 1
ATOM 1683 C CA . LYS A 1 211 ? -7.562 -0.878 14.121 1.00 80.56 211 LYS A CA 1
ATOM 1684 C C . LYS A 1 211 ? -6.086 -0.498 14.349 1.00 80.56 211 LYS A C 1
ATOM 1686 O O . LYS A 1 211 ? -5.492 0.242 13.550 1.00 80.56 211 LYS A O 1
ATOM 1691 N N . SER A 1 212 ? -5.471 -0.968 15.439 1.00 74.31 212 SER A N 1
ATOM 1692 C CA . SER A 1 212 ? -4.086 -0.605 15.804 1.00 74.31 212 SER A CA 1
ATOM 1693 C C . SER A 1 212 ? -2.997 -1.447 15.127 1.00 74.31 212 SER A C 1
ATOM 1695 O O . SER A 1 212 ? -2.111 -0.888 14.478 1.00 74.31 212 SER A O 1
ATOM 1697 N N . PHE A 1 213 ? -3.111 -2.773 15.178 1.00 73.50 213 PHE A N 1
ATOM 1698 C CA . PHE A 1 213 ? -2.095 -3.712 14.679 1.00 73.50 213 PHE A CA 1
ATOM 1699 C C . PHE A 1 213 ? -2.124 -3.846 13.159 1.00 73.50 213 PHE A C 1
ATOM 1701 O O . PHE A 1 213 ? -3.208 -3.797 12.587 1.00 73.50 213 PHE A O 1
ATOM 1708 N N . PRO A 1 214 ? -0.983 -4.052 12.472 1.00 70.38 214 PRO A N 1
ATOM 1709 C CA . PRO A 1 214 ? 0.391 -4.187 12.985 1.00 70.38 214 PRO A CA 1
ATOM 1710 C C . PRO A 1 214 ? 1.138 -2.853 13.184 1.00 70.38 214 PRO A C 1
ATOM 1712 O O . PRO A 1 214 ? 2.289 -2.852 13.609 1.00 70.38 214 PRO A O 1
ATOM 1715 N N . SER A 1 215 ? 0.517 -1.717 12.850 1.00 63.22 215 SER A N 1
ATOM 1716 C CA . SER A 1 215 ? 1.125 -0.382 12.901 1.00 63.22 215 SER A CA 1
ATOM 1717 C C . SER A 1 215 ? 1.171 0.174 14.328 1.00 63.22 215 SER A C 1
ATOM 1719 O O . SER A 1 215 ? 0.555 1.197 14.624 1.00 63.22 215 SER A O 1
ATOM 1721 N N . ASP A 1 216 ? 1.892 -0.501 15.213 1.00 54.03 216 ASP A N 1
ATOM 1722 C CA . ASP A 1 216 ? 2.165 0.004 16.551 1.00 54.03 216 ASP A CA 1
ATOM 1723 C C . ASP A 1 216 ? 3.379 0.933 16.495 1.00 54.03 216 ASP A C 1
ATOM 1725 O O . ASP A 1 216 ? 4.523 0.510 16.326 1.00 54.03 216 ASP A O 1
ATOM 1729 N N . GLY A 1 217 ? 3.133 2.235 16.637 1.00 54.56 217 GLY A N 1
ATOM 1730 C CA . GLY A 1 217 ? 4.199 3.167 16.981 1.00 54.56 217 GLY A CA 1
ATOM 1731 C C . GLY A 1 217 ? 4.852 2.718 18.288 1.00 54.56 217 GLY A C 1
ATOM 1732 O O . GLY A 1 217 ? 4.156 2.400 19.251 1.00 54.56 217 GLY A O 1
ATOM 1733 N N . ILE A 1 218 ? 6.187 2.687 18.317 1.00 46.25 218 ILE A N 1
ATOM 1734 C CA . ILE A 1 218 ? 6.983 2.327 19.497 1.00 46.25 218 ILE A CA 1
ATOM 1735 C C . ILE A 1 218 ? 6.420 3.055 20.723 1.00 46.25 218 ILE A C 1
ATOM 1737 O O . ILE A 1 218 ? 6.418 4.291 20.767 1.00 46.25 218 ILE A O 1
ATOM 1741 N N . ARG A 1 219 ? 5.959 2.293 21.727 1.00 50.34 219 ARG A N 1
ATOM 1742 C CA . ARG A 1 219 ? 5.644 2.820 23.059 1.00 50.34 219 ARG A CA 1
ATOM 1743 C C . ARG A 1 219 ? 6.889 3.529 23.581 1.00 50.34 219 ARG A C 1
ATOM 1745 O O . ARG A 1 219 ? 7.788 2.899 24.130 1.00 50.34 219 ARG A O 1
ATOM 1752 N N . ARG A 1 220 ? 6.950 4.857 23.452 1.00 50.19 220 ARG A N 1
ATOM 1753 C CA . ARG A 1 220 ? 7.807 5.644 24.335 1.00 50.19 220 ARG A CA 1
ATOM 1754 C C . ARG A 1 220 ? 7.137 5.617 25.694 1.00 50.19 220 ARG A C 1
ATOM 1756 O O . ARG A 1 220 ? 6.269 6.445 25.969 1.00 50.19 220 ARG A O 1
ATOM 1763 N N . PHE A 1 221 ? 7.528 4.645 26.511 1.00 49.72 221 PHE A N 1
ATOM 1764 C CA . PHE A 1 221 ? 7.284 4.692 27.940 1.00 49.72 221 PHE A CA 1
ATOM 1765 C C . PHE A 1 221 ? 7.867 6.007 28.444 1.00 49.72 221 PHE A C 1
ATOM 1767 O O . PHE A 1 221 ? 9.081 6.198 28.500 1.00 49.72 221 PHE A O 1
ATOM 1774 N N . HIS A 1 222 ? 6.990 6.962 28.731 1.00 50.81 222 HIS A N 1
ATOM 1775 C CA . HIS A 1 222 ? 7.380 8.088 29.545 1.00 50.81 222 HIS A CA 1
ATOM 1776 C C . HIS A 1 222 ? 7.461 7.533 30.960 1.00 50.81 222 HIS A C 1
ATOM 1778 O O . HIS A 1 222 ? 6.430 7.350 31.599 1.00 50.81 222 HIS A O 1
ATOM 1784 N N . VAL A 1 223 ? 8.669 7.185 31.406 1.00 56.78 223 VAL A N 1
ATOM 1785 C CA . VAL A 1 223 ? 8.909 6.922 32.823 1.00 56.78 223 VAL A CA 1
ATOM 1786 C C . VAL A 1 223 ? 8.612 8.240 33.539 1.00 56.78 223 VAL A C 1
ATOM 1788 O O . VAL A 1 223 ? 9.286 9.236 33.252 1.00 56.78 223 VAL A O 1
ATOM 1791 N N . PRO A 1 224 ? 7.580 8.312 34.395 1.00 50.69 224 PRO A N 1
ATOM 1792 C CA . PRO A 1 224 ? 7.335 9.518 35.163 1.00 50.69 224 PRO A CA 1
ATOM 1793 C C . PRO A 1 224 ? 8.581 9.817 36.007 1.00 50.69 224 PRO A C 1
ATOM 1795 O O . PRO A 1 224 ? 9.095 8.953 36.713 1.00 50.69 224 PRO A O 1
ATOM 1798 N N . ARG A 1 225 ? 9.076 11.060 35.933 1.00 58.25 225 ARG A N 1
ATOM 1799 C CA . ARG A 1 225 ? 10.260 11.555 36.674 1.00 58.25 225 ARG A CA 1
ATOM 1800 C C . ARG A 1 225 ? 10.151 11.451 38.204 1.00 58.25 225 ARG A C 1
ATOM 1802 O O . ARG A 1 225 ? 11.088 11.831 38.896 1.00 58.25 225 ARG A O 1
ATOM 1809 N N . SER A 1 226 ? 9.031 10.980 38.742 1.00 58.81 226 SER A N 1
ATOM 1810 C CA . SER A 1 226 ? 8.825 10.797 40.179 1.00 58.81 226 SER A CA 1
ATOM 1811 C C . SER A 1 226 ? 9.490 9.540 40.749 1.00 58.81 226 SER A C 1
ATOM 1813 O O . SER A 1 226 ? 9.503 9.399 41.959 1.00 58.81 226 SER A O 1
ATOM 1815 N N . LEU A 1 227 ? 10.044 8.650 39.915 1.00 55.81 227 LEU A N 1
ATOM 1816 C CA . LEU A 1 227 ? 10.674 7.387 40.343 1.00 55.81 227 LEU A CA 1
ATOM 1817 C C . LEU A 1 227 ? 12.209 7.365 40.206 1.00 55.81 227 LEU A C 1
ATOM 1819 O O . LEU A 1 227 ? 12.819 6.309 40.299 1.00 55.81 227 LEU A O 1
ATOM 1823 N N . SER A 1 228 ? 12.848 8.518 39.970 1.00 54.28 228 SER A N 1
ATOM 1824 C CA . SER A 1 228 ? 14.318 8.640 39.901 1.00 54.28 228 SER A CA 1
ATOM 1825 C C . SER A 1 228 ? 14.923 9.388 41.095 1.00 54.28 228 SER A C 1
ATOM 1827 O O . SER A 1 228 ? 16.017 9.944 40.988 1.00 54.28 228 SER A O 1
ATOM 1829 N N . ARG A 1 229 ? 14.179 9.497 42.194 1.00 58.88 229 ARG A N 1
ATOM 1830 C CA . ARG A 1 229 ? 14.657 10.024 43.471 1.00 58.88 229 ARG A CA 1
ATOM 1831 C C . ARG A 1 229 ? 14.195 9.064 44.555 1.00 58.88 229 ARG A C 1
ATOM 1833 O O . ARG A 1 229 ? 13.193 9.339 45.189 1.00 58.88 229 ARG A O 1
ATOM 1840 N N . ASP A 1 230 ? 14.901 7.949 44.659 1.00 51.44 230 ASP A N 1
ATOM 1841 C CA . ASP A 1 230 ? 15.110 7.155 45.870 1.00 51.44 230 ASP A CA 1
ATOM 1842 C C . ASP A 1 230 ? 16.437 6.403 45.693 1.00 51.44 230 ASP A C 1
ATOM 1844 O O . ASP A 1 230 ? 16.691 5.927 44.558 1.00 51.44 230 ASP A O 1
#